Protein AF-0000000077102746 (afdb_homodimer)

Sequence (344 aa):
MKAAQMTREDEIRSISQKYEMDKEKVRDILERGVRYADADKAALFACMTGKDIEEVLALRREEPWGRVQVRLGITGDRYDEKYFRHRA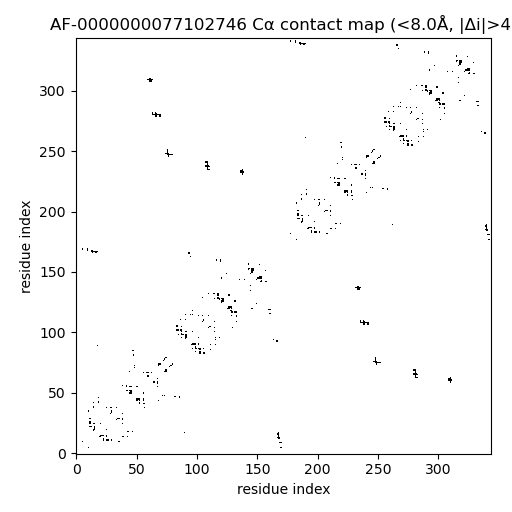CRLHRFYGVEEDRAFNALKEGYPNHWIRLAYLLEVKTGKKMEEILAVKKKTMKWKEWAEINLGVKPEDFSQWILETRNPALKPKMKAAQMTREDEIRSISQKYEMDKEKVRDILERGVRYADADKAALFACMTGKDIEEVLALRREEPWGRVQVRLGITGDRYDEKYFRHRACRLHRFYGVEEDRAFNALKEGYPNHWIRLAYLLEVKTGKKMEEILAVKKKTMKWKEWAEINLGVKPEDFSQWILETRNPALKPK

Organism: NCBI:txid592028

pLDDT: mean 94.81, std 9.49, range [27.42, 98.81]

Structure (mmCIF, N/CA/C/O backbone):
data_AF-0000000077102746-model_v1
#
loop_
_entity.id
_entity.type
_entity.pdbx_description
1 polymer 'Uncharacterized protein'
#
loop_
_atom_site.group_PDB
_atom_site.id
_atom_site.type_symbol
_atom_site.label_atom_id
_atom_site.label_alt_id
_atom_site.label_comp_id
_atom_site.label_asym_id
_atom_site.label_entity_id
_atom_site.label_seq_id
_atom_site.pdbx_PDB_ins_code
_atom_site.Cartn_x
_atom_site.Cartn_y
_atom_site.Cartn_z
_atom_site.occupancy
_atom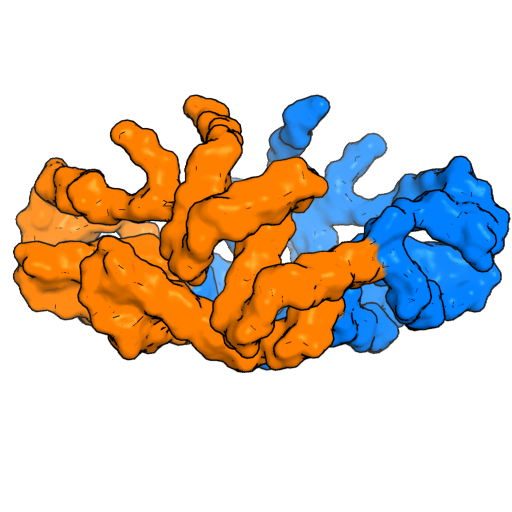_site.B_iso_or_equiv
_atom_site.auth_seq_id
_atom_site.auth_comp_id
_atom_site.auth_asym_id
_atom_site.auth_atom_id
_atom_site.pdbx_PDB_model_num
ATOM 1 N N . MET A 1 1 ? 0.558 18.359 -16.047 1 27.42 1 MET A N 1
ATOM 2 C CA . MET A 1 1 ? 1.957 18.078 -16.375 1 27.42 1 MET A CA 1
ATOM 3 C C . MET A 1 1 ? 2.328 16.641 -15.992 1 27.42 1 MET A C 1
ATOM 5 O O . MET A 1 1 ? 1.815 16.109 -15.008 1 27.42 1 MET A O 1
ATOM 9 N N . LYS A 1 2 ? 2.674 15.805 -16.875 1 37.78 2 LYS A N 1
ATOM 10 C CA . LYS A 1 2 ? 3.045 14.406 -16.625 1 37.78 2 LYS A CA 1
ATOM 11 C C . LYS A 1 2 ? 3.959 14.289 -15.414 1 37.78 2 LYS A C 1
ATOM 13 O O . LYS A 1 2 ? 4.855 15.109 -15.219 1 37.78 2 LYS A O 1
ATOM 18 N N . ALA A 1 3 ? 3.613 13.922 -14.281 1 45.75 3 ALA A N 1
ATOM 19 C CA . ALA A 1 3 ? 4.539 13.75 -13.172 1 45.75 3 ALA A CA 1
ATOM 20 C C . ALA A 1 3 ? 5.969 13.57 -13.664 1 45.75 3 ALA A C 1
ATOM 22 O O . ALA A 1 3 ? 6.246 12.688 -14.484 1 45.75 3 ALA A O 1
ATOM 23 N N . ALA A 1 4 ? 6.777 14.555 -13.797 1 53.38 4 ALA A N 1
ATOM 24 C CA . ALA A 1 4 ? 8.148 14.547 -14.289 1 53.38 4 ALA A CA 1
ATOM 25 C C . ALA A 1 4 ? 8.914 13.344 -13.766 1 53.38 4 ALA A C 1
ATOM 27 O O . ALA A 1 4 ? 8.805 12.992 -12.586 1 53.38 4 ALA A O 1
ATOM 28 N N . GLN A 1 5 ? 9.234 12.305 -14.625 1 72.5 5 GLN A N 1
ATOM 29 C CA . GLN A 1 5 ? 10.023 11.102 -14.383 1 72.5 5 GLN A CA 1
ATOM 30 C C . GLN A 1 5 ? 11.25 11.414 -13.539 1 72.5 5 GLN A C 1
ATOM 32 O O . GLN A 1 5 ? 11.977 12.375 -13.82 1 72.5 5 GLN A O 1
ATOM 37 N N . MET A 1 6 ? 11.359 10.938 -12.281 1 84.88 6 MET A N 1
ATOM 38 C CA . MET A 1 6 ? 12.484 11.109 -11.367 1 84.88 6 MET A CA 1
ATOM 39 C C . MET A 1 6 ? 13.805 10.805 -12.062 1 84.88 6 MET A C 1
ATOM 41 O O . MET A 1 6 ? 13.922 9.789 -12.758 1 84.88 6 MET A O 1
ATOM 45 N N . THR A 1 7 ? 14.797 11.773 -11.961 1 91.44 7 THR A N 1
ATOM 46 C CA . THR A 1 7 ? 16.156 11.492 -12.422 1 91.44 7 THR A CA 1
ATOM 47 C C . THR A 1 7 ? 16.875 10.555 -11.461 1 91.44 7 THR A C 1
ATOM 49 O O . THR A 1 7 ? 16.375 10.266 -10.367 1 91.44 7 THR A O 1
ATOM 52 N N . ARG A 1 8 ? 18 10.078 -11.938 1 93.5 8 ARG A N 1
ATOM 53 C CA . ARG A 1 8 ? 18.812 9.211 -11.07 1 93.5 8 ARG A CA 1
ATOM 54 C C . ARG A 1 8 ? 19.219 9.945 -9.797 1 93.5 8 ARG A C 1
ATOM 56 O O . ARG A 1 8 ? 19.172 9.375 -8.711 1 93.5 8 ARG A O 1
ATOM 63 N N . GLU A 1 9 ? 19.594 11.18 -9.906 1 94.25 9 GLU A N 1
ATOM 64 C CA . GLU A 1 9 ? 19.969 11.977 -8.742 1 94.25 9 GLU A CA 1
ATOM 65 C C . GLU A 1 9 ? 18.797 12.195 -7.805 1 94.25 9 GLU A C 1
ATOM 67 O O . GLU A 1 9 ? 18.953 12.219 -6.586 1 94.25 9 GLU A O 1
ATOM 72 N N . ASP A 1 10 ? 17.594 12.305 -8.32 1 95 10 ASP A N 1
ATOM 73 C CA . ASP A 1 10 ? 16.391 12.43 -7.52 1 95 10 ASP A CA 1
ATOM 74 C C . ASP A 1 10 ? 16.141 11.156 -6.707 1 95 10 ASP A C 1
ATOM 76 O O . ASP A 1 10 ? 15.781 11.227 -5.527 1 95 10 ASP A O 1
ATOM 80 N N . GLU A 1 11 ? 16.344 10.055 -7.406 1 96.44 11 GLU A N 1
ATOM 81 C CA . GLU A 1 11 ? 16.141 8.758 -6.754 1 96.44 11 GLU A CA 1
ATOM 82 C C . GLU A 1 11 ? 17.109 8.578 -5.586 1 96.44 11 GLU A C 1
ATOM 84 O O . GLU A 1 11 ? 16.703 8.172 -4.496 1 96.44 11 GLU A O 1
ATOM 89 N N . ILE A 1 12 ? 18.359 8.898 -5.855 1 97.31 12 ILE A N 1
ATOM 90 C CA . ILE A 1 12 ? 19.406 8.766 -4.844 1 97.31 12 ILE A CA 1
ATOM 91 C C . ILE A 1 12 ? 19.094 9.672 -3.654 1 97.31 12 ILE A C 1
ATOM 93 O O . ILE A 1 12 ? 19.141 9.234 -2.502 1 97.31 12 ILE A O 1
ATOM 97 N N . ARG A 1 13 ? 18.75 10.836 -3.883 1 95.31 13 ARG A N 1
ATOM 98 C CA . ARG A 1 13 ? 18.406 11.797 -2.832 1 95.31 13 ARG A CA 1
ATOM 99 C C . ARG A 1 13 ? 17.219 11.305 -2.016 1 95.31 13 ARG A C 1
ATOM 101 O O . ARG A 1 13 ? 17.234 11.383 -0.785 1 95.31 13 ARG A O 1
ATOM 108 N N . SER A 1 14 ? 16.203 10.875 -2.752 1 96.19 14 SER A N 1
ATOM 109 C CA . SER A 1 14 ? 14.977 10.414 -2.09 1 96.19 14 SER A CA 1
ATOM 110 C C . SER A 1 14 ? 15.273 9.297 -1.095 1 96.19 14 SER A C 1
ATOM 112 O O . SER A 1 14 ? 14.914 9.398 0.08 1 96.19 14 SER A O 1
ATOM 114 N N . ILE A 1 15 ? 15.984 8.305 -1.54 1 97.69 15 ILE A N 1
ATOM 115 C CA . ILE A 1 15 ? 16.281 7.156 -0.69 1 97.69 15 ILE A CA 1
ATOM 116 C C . ILE A 1 15 ? 17.219 7.574 0.434 1 97.69 15 ILE A C 1
ATOM 118 O O . ILE A 1 15 ? 17 7.238 1.599 1 97.69 15 ILE A O 1
ATOM 122 N N . SER A 1 16 ? 18.25 8.336 0.11 1 97.25 16 SER A N 1
ATOM 123 C CA . SER A 1 16 ? 19.203 8.781 1.11 1 97.25 16 SER A CA 1
ATOM 124 C C . SER A 1 16 ? 18.531 9.602 2.201 1 97.25 16 SER A C 1
ATOM 126 O O . SER A 1 16 ? 18.766 9.375 3.391 1 97.25 16 SER A O 1
ATOM 128 N N . GLN A 1 17 ? 17.656 10.477 1.789 1 95.62 17 GLN A N 1
ATOM 129 C CA . GLN A 1 17 ? 16.984 11.352 2.742 1 95.62 17 GLN A CA 1
ATOM 130 C C . GLN A 1 17 ? 15.961 10.578 3.572 1 95.62 17 GLN A C 1
ATOM 132 O O . GLN A 1 17 ? 15.906 10.727 4.793 1 95.62 17 GLN A O 1
ATOM 137 N N . LYS A 1 18 ? 15.227 9.719 2.967 1 96.12 18 LYS A N 1
ATOM 138 C CA . LYS A 1 18 ? 14.172 8.992 3.664 1 96.12 18 LYS A CA 1
ATOM 139 C C . LYS A 1 18 ? 14.75 8.062 4.727 1 96.12 18 LYS A C 1
ATOM 141 O O . LYS A 1 18 ? 14.211 7.957 5.828 1 96.12 18 LYS A O 1
ATOM 146 N N . TYR A 1 19 ? 15.859 7.504 4.352 1 97.5 19 TYR A N 1
ATOM 147 C CA . TYR A 1 19 ? 16.312 6.41 5.203 1 97.5 19 TYR A CA 1
ATOM 148 C C . TYR A 1 19 ? 17.688 6.715 5.797 1 97.5 19 TYR A C 1
ATOM 150 O O . TYR A 1 19 ? 18.281 5.863 6.457 1 97.5 19 TYR A O 1
ATOM 158 N N . GLU A 1 20 ? 18.25 7.902 5.5 1 96.12 20 GLU A N 1
ATOM 159 C CA . GLU A 1 20 ? 19.547 8.352 5.996 1 96.12 20 GLU A CA 1
ATOM 160 C C . GLU A 1 20 ? 20.656 7.395 5.574 1 96.12 20 GLU A C 1
ATOM 162 O O . GLU A 1 20 ? 21.516 7.027 6.387 1 96.12 20 GLU A O 1
ATOM 167 N N . MET A 1 21 ? 20.594 6.988 4.379 1 97 21 MET A N 1
ATOM 168 C CA . MET A 1 21 ? 21.609 6.102 3.811 1 97 21 MET A CA 1
ATOM 169 C C . MET A 1 21 ? 22.656 6.898 3.027 1 97 21 MET A C 1
ATOM 171 O O . MET A 1 21 ? 22.328 7.914 2.408 1 97 21 MET A O 1
ATOM 175 N N . ASP A 1 22 ? 23.875 6.445 3.053 1 97.06 22 ASP A N 1
ATOM 176 C CA . ASP A 1 22 ? 24.953 7.066 2.295 1 97.06 22 ASP A CA 1
ATOM 177 C C . ASP A 1 22 ? 24.609 7.152 0.811 1 97.06 22 ASP A C 1
ATOM 179 O O . ASP A 1 22 ? 24.234 6.148 0.198 1 97.06 22 ASP A O 1
ATOM 183 N N . LYS A 1 23 ? 24.75 8.32 0.23 1 97.5 23 LYS A N 1
ATOM 184 C CA . LYS A 1 23 ? 24.406 8.555 -1.169 1 97.5 23 LYS A CA 1
ATOM 185 C C . LYS A 1 23 ? 25.203 7.633 -2.092 1 97.5 23 LYS A C 1
ATOM 187 O O . LYS A 1 23 ? 24.672 7.141 -3.09 1 97.5 23 LYS A O 1
ATOM 192 N N . GLU A 1 24 ? 26.375 7.488 -1.779 1 98 24 GLU A N 1
ATOM 193 C CA . GLU A 1 24 ? 27.234 6.656 -2.625 1 98 24 GLU A CA 1
ATOM 194 C C . GLU A 1 24 ? 26.781 5.199 -2.602 1 98 24 GLU A C 1
ATOM 196 O O . GLU A 1 24 ? 26.828 4.516 -3.625 1 98 24 GLU A O 1
ATOM 201 N N . LYS A 1 25 ? 26.391 4.766 -1.448 1 98 25 LYS A N 1
ATOM 202 C CA . LYS A 1 25 ? 25.875 3.406 -1.34 1 98 25 LYS A CA 1
ATOM 203 C C . LYS A 1 25 ? 24.594 3.238 -2.164 1 98 25 LYS A C 1
ATOM 205 O O . LYS A 1 25 ? 24.438 2.246 -2.881 1 98 25 LYS A O 1
ATOM 210 N N . VAL A 1 26 ? 23.719 4.176 -2.082 1 98.44 26 VAL A N 1
ATOM 211 C CA . VAL A 1 26 ? 22.484 4.148 -2.848 1 98.44 26 VAL A CA 1
ATOM 212 C C . VAL A 1 26 ? 22.797 4.195 -4.34 1 98.44 26 VAL A C 1
ATOM 214 O O . VAL A 1 26 ? 22.203 3.447 -5.129 1 98.44 26 VAL A O 1
ATOM 217 N N . ARG A 1 27 ? 23.688 5.074 -4.699 1 98.25 27 ARG A N 1
ATOM 218 C CA . ARG A 1 27 ? 24.109 5.191 -6.094 1 98.25 27 ARG A CA 1
ATOM 219 C C . ARG A 1 27 ? 24.594 3.85 -6.637 1 98.25 27 ARG A C 1
ATOM 221 O O . ARG A 1 27 ? 24.188 3.43 -7.723 1 98.25 27 ARG A O 1
ATOM 228 N N . ASP A 1 28 ? 25.406 3.217 -5.914 1 98.25 28 ASP A N 1
ATOM 229 C CA . ASP A 1 28 ? 25.953 1.924 -6.316 1 98.25 28 ASP A CA 1
ATOM 230 C C . ASP A 1 28 ? 24.828 0.907 -6.551 1 98.25 28 ASP A C 1
ATOM 232 O O . ASP A 1 28 ? 24.844 0.188 -7.551 1 98.25 28 ASP A O 1
ATOM 236 N N . ILE A 1 29 ? 23.875 0.858 -5.672 1 98.25 29 ILE A N 1
ATOM 237 C CA . ILE A 1 29 ? 22.766 -0.081 -5.742 1 98.25 29 ILE A CA 1
ATOM 238 C C . ILE A 1 29 ? 21.953 0.174 -7.016 1 98.25 29 ILE A C 1
ATOM 240 O O . ILE A 1 29 ? 21.672 -0.756 -7.77 1 98.25 29 ILE A O 1
ATOM 244 N N . LEU A 1 30 ? 21.688 1.441 -7.266 1 98.06 30 LEU A N 1
ATOM 245 C CA . LEU A 1 30 ? 20.875 1.8 -8.422 1 98.06 30 LEU A CA 1
ATOM 246 C C . LEU A 1 30 ? 21.656 1.587 -9.719 1 98.06 30 LEU A C 1
ATOM 248 O O . LEU A 1 30 ? 21.094 1.15 -10.727 1 98.06 30 LEU A O 1
ATOM 252 N N . GLU A 1 31 ? 22.859 1.831 -9.734 1 97.19 31 GLU A N 1
ATOM 253 C CA . GLU A 1 31 ? 23.703 1.694 -10.922 1 97.19 31 GLU A CA 1
ATOM 254 C C . GLU A 1 31 ? 23.938 0.226 -11.266 1 97.19 31 GLU A C 1
ATOM 256 O O . GLU A 1 31 ? 24.234 -0.109 -12.414 1 97.19 31 GLU A O 1
ATOM 261 N N . ARG A 1 32 ? 23.812 -0.613 -10.312 1 96.69 32 ARG A N 1
ATOM 262 C CA . ARG A 1 32 ? 23.922 -2.047 -10.555 1 96.69 32 ARG A CA 1
ATOM 263 C C . ARG A 1 32 ? 22.641 -2.592 -11.188 1 96.69 32 ARG A C 1
ATOM 265 O O . ARG A 1 32 ? 22.547 -3.783 -11.492 1 96.69 32 ARG A O 1
ATOM 272 N N . GLY A 1 33 ? 21.641 -1.726 -11.203 1 95.38 33 GLY A N 1
ATOM 273 C CA . GLY A 1 33 ? 20.469 -2.125 -11.969 1 95.38 33 GLY A CA 1
ATOM 274 C C . GLY A 1 33 ? 19.266 -2.383 -11.102 1 95.38 33 GLY A C 1
ATOM 275 O O . GLY A 1 33 ? 18.203 -2.797 -11.594 1 95.38 33 GLY A O 1
ATOM 276 N N . VAL A 1 34 ? 19.422 -2.191 -9.852 1 96.69 34 VAL A N 1
ATOM 277 C CA . VAL A 1 34 ? 18.266 -2.338 -8.977 1 96.69 34 VAL A CA 1
ATOM 278 C C . VAL A 1 34 ? 17.266 -1.216 -9.25 1 96.69 34 VAL A C 1
ATOM 280 O O . VAL A 1 34 ? 17.625 -0.04 -9.281 1 96.69 34 VAL A O 1
ATOM 283 N N . ARG A 1 35 ? 15.984 -1.605 -9.5 1 95.62 35 ARG A N 1
ATOM 284 C CA . ARG A 1 35 ? 14.938 -0.622 -9.758 1 95.62 35 ARG A CA 1
ATOM 285 C C . ARG A 1 35 ? 14.703 0.258 -8.531 1 95.62 35 ARG A C 1
ATOM 287 O O . ARG A 1 35 ? 14.766 -0.219 -7.395 1 95.62 35 ARG A O 1
ATOM 294 N N . TYR A 1 36 ? 14.383 1.507 -8.703 1 97 36 TYR A N 1
ATOM 295 C CA . TYR A 1 36 ? 14.148 2.477 -7.641 1 97 36 TYR A CA 1
ATOM 296 C C . TYR A 1 36 ? 13.164 1.936 -6.613 1 97 36 TYR A C 1
ATOM 298 O O . TYR A 1 36 ? 13.422 1.988 -5.406 1 97 36 TYR A O 1
ATOM 306 N N . ALA A 1 37 ? 12.055 1.398 -7.105 1 97 37 ALA A N 1
ATOM 307 C CA . ALA A 1 37 ? 11.008 0.913 -6.211 1 97 37 ALA A CA 1
ATOM 308 C C . ALA A 1 37 ? 11.531 -0.201 -5.309 1 97 37 ALA A C 1
ATOM 310 O O . ALA A 1 37 ? 11.203 -0.25 -4.121 1 97 37 ALA A O 1
ATOM 311 N N . ASP A 1 38 ? 12.359 -1.074 -5.844 1 97.69 38 ASP A N 1
ATOM 312 C CA . ASP A 1 38 ? 12.945 -2.164 -5.07 1 97.69 38 ASP A CA 1
ATOM 313 C C . ASP A 1 38 ? 13.969 -1.639 -4.066 1 97.69 38 ASP A C 1
ATOM 315 O O . ASP A 1 38 ? 14.016 -2.092 -2.92 1 97.69 38 ASP A O 1
ATOM 319 N N . ALA A 1 39 ? 14.773 -0.691 -4.523 1 98.25 39 ALA A N 1
ATOM 320 C CA . ALA A 1 39 ? 15.766 -0.099 -3.635 1 98.25 39 ALA A CA 1
ATOM 321 C C . ALA A 1 39 ? 15.102 0.632 -2.473 1 98.25 39 ALA A C 1
ATOM 323 O O . ALA A 1 39 ? 15.547 0.532 -1.329 1 98.25 39 ALA A O 1
ATOM 324 N N . ASP A 1 40 ? 14.062 1.352 -2.801 1 98.06 40 ASP A N 1
ATOM 325 C CA . ASP A 1 40 ? 13.328 2.088 -1.779 1 98.06 40 ASP A CA 1
ATOM 326 C C . ASP A 1 40 ? 12.734 1.14 -0.74 1 98.06 40 ASP A C 1
ATOM 328 O O . ASP A 1 40 ? 12.883 1.357 0.464 1 98.06 40 ASP A O 1
ATOM 332 N N . LYS A 1 41 ? 12.141 0.077 -1.198 1 98.31 41 LYS A N 1
ATOM 333 C CA . LYS A 1 41 ? 11.539 -0.914 -0.307 1 98.31 41 LYS A CA 1
ATOM 334 C C . LYS A 1 41 ? 12.609 -1.632 0.512 1 98.31 41 LYS A C 1
ATOM 336 O O . LYS A 1 41 ? 12.422 -1.888 1.702 1 98.31 41 LYS A O 1
ATOM 341 N N . ALA A 1 42 ? 13.664 -1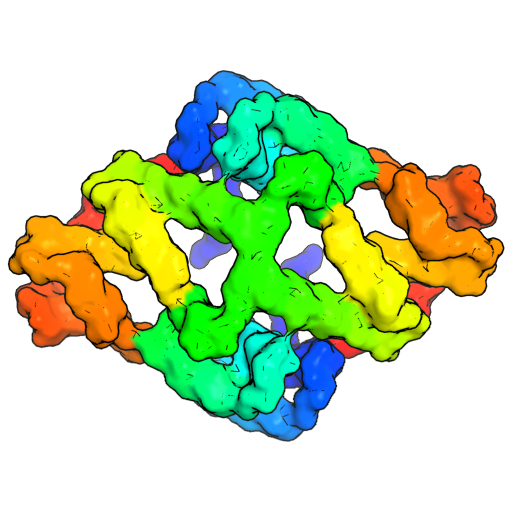.937 -0.11 1 98.69 42 ALA A N 1
ATOM 342 C CA . ALA A 1 42 ? 14.766 -2.586 0.592 1 98.69 42 ALA A CA 1
ATOM 343 C C . ALA A 1 42 ? 15.328 -1.682 1.685 1 98.69 42 ALA A C 1
ATOM 345 O O . ALA A 1 42 ? 15.633 -2.145 2.787 1 98.69 42 ALA A O 1
ATOM 346 N N . ALA A 1 43 ? 15.469 -0.43 1.334 1 98.5 43 ALA A N 1
ATOM 347 C CA . ALA A 1 43 ? 15.969 0.535 2.309 1 98.5 43 ALA A CA 1
ATOM 348 C C . ALA A 1 43 ? 15.023 0.646 3.504 1 98.5 43 ALA A C 1
ATOM 350 O O . ALA A 1 43 ? 15.477 0.691 4.652 1 98.5 43 ALA A O 1
ATOM 351 N N . LEU A 1 44 ? 13.734 0.66 3.186 1 98.19 44 LEU A N 1
ATOM 352 C CA . LEU A 1 44 ? 12.75 0.696 4.258 1 98.19 44 LEU A CA 1
ATOM 353 C C . LEU A 1 44 ? 12.891 -0.513 5.176 1 98.19 44 LEU A C 1
ATOM 355 O O . LEU A 1 44 ? 12.977 -0.364 6.395 1 98.19 44 LEU A O 1
ATOM 359 N N . PHE A 1 45 ? 12.93 -1.729 4.602 1 98.5 45 PHE A N 1
ATOM 360 C CA . PHE A 1 45 ? 13.031 -2.949 5.395 1 98.5 45 PHE A CA 1
ATOM 361 C C . PHE A 1 45 ? 14.352 -2.988 6.16 1 98.5 45 PHE A C 1
ATOM 363 O O . PHE A 1 45 ? 14.391 -3.436 7.305 1 98.5 45 PHE A O 1
ATOM 370 N N . ALA A 1 46 ? 15.438 -2.52 5.543 1 98.12 46 ALA A N 1
ATOM 371 C CA . ALA A 1 46 ? 16.719 -2.432 6.227 1 98.12 46 ALA A CA 1
ATOM 372 C C . ALA A 1 46 ? 16.625 -1.538 7.461 1 98.12 46 ALA A C 1
ATOM 374 O O . ALA A 1 46 ? 17.109 -1.901 8.539 1 98.12 46 ALA A O 1
ATOM 375 N N . CYS A 1 47 ? 15.977 -0.45 7.266 1 96.19 47 CYS A N 1
ATOM 376 C CA . CYS A 1 47 ? 15.82 0.498 8.359 1 96.19 47 CYS A CA 1
ATOM 377 C C . CYS A 1 47 ? 14.969 -0.099 9.484 1 96.19 47 CYS A C 1
ATOM 379 O O . CYS A 1 47 ? 15.297 0.055 10.656 1 96.19 47 CYS A O 1
ATOM 381 N N . MET A 1 48 ? 13.969 -0.786 9.094 1 96 48 MET A N 1
ATOM 382 C CA . MET A 1 48 ? 13.047 -1.357 10.07 1 96 48 MET A CA 1
ATOM 383 C C . MET A 1 48 ? 13.711 -2.488 10.852 1 96 48 MET A C 1
ATOM 385 O O . MET A 1 48 ? 13.383 -2.723 12.016 1 96 48 MET A O 1
ATOM 389 N N . THR A 1 49 ? 14.617 -3.18 10.281 1 96.69 49 THR A N 1
ATOM 390 C CA . THR A 1 49 ? 15.148 -4.398 10.883 1 96.69 49 THR A CA 1
ATOM 391 C C . THR A 1 49 ? 16.562 -4.176 11.383 1 96.69 49 THR A C 1
ATOM 393 O O . THR A 1 49 ? 17.078 -4.973 12.172 1 96.69 49 THR A O 1
ATOM 396 N N . GLY A 1 50 ? 17.266 -3.197 10.883 1 95.75 50 GLY A N 1
ATOM 397 C CA . GLY A 1 50 ? 18.672 -2.967 11.211 1 95.75 50 GLY A CA 1
ATOM 398 C C . GLY A 1 50 ? 19.625 -3.807 10.383 1 95.75 50 GLY A C 1
ATOM 399 O O . GLY A 1 50 ? 20.844 -3.777 10.602 1 95.75 50 GLY A O 1
ATOM 400 N N . LYS A 1 51 ? 19.125 -4.508 9.453 1 97.06 51 LYS A N 1
ATOM 401 C CA . LYS A 1 51 ? 19.953 -5.328 8.578 1 97.06 51 LYS A CA 1
ATOM 402 C C . LYS A 1 51 ? 20.578 -4.484 7.465 1 97.06 51 LYS A C 1
ATOM 404 O O . LYS A 1 51 ? 20.078 -3.4 7.148 1 97.06 51 LYS A O 1
ATOM 409 N N . ASP A 1 52 ? 21.609 -5.027 6.965 1 97.56 52 ASP A N 1
ATOM 410 C CA . ASP A 1 52 ? 22.203 -4.387 5.801 1 97.56 52 ASP A CA 1
ATOM 411 C C . ASP A 1 52 ? 21.281 -4.465 4.59 1 97.56 52 ASP A C 1
ATOM 413 O O . ASP A 1 52 ? 20.656 -5.496 4.344 1 97.56 52 ASP A O 1
ATOM 417 N N . ILE A 1 53 ? 21.188 -3.395 3.826 1 98.5 53 ILE A N 1
ATOM 418 C CA . ILE A 1 53 ? 20.297 -3.342 2.668 1 98.5 53 ILE A CA 1
ATOM 419 C C . ILE A 1 53 ? 20.672 -4.445 1.681 1 98.5 53 ILE A C 1
ATOM 421 O O . ILE A 1 53 ? 19.812 -4.992 0.995 1 98.5 53 ILE A O 1
ATOM 425 N N . GLU A 1 54 ? 21.922 -4.816 1.564 1 98 54 GLU A N 1
ATOM 426 C CA . GLU A 1 54 ? 22.359 -5.867 0.657 1 98 54 GLU A CA 1
ATOM 427 C C . GLU A 1 54 ? 21.766 -7.219 1.037 1 98 54 GLU A C 1
ATOM 429 O O . GLU A 1 54 ? 21.484 -8.039 0.167 1 98 54 GLU A O 1
ATOM 434 N N . GLU A 1 55 ? 21.641 -7.422 2.324 1 98.19 55 GLU A N 1
ATOM 435 C CA . GLU A 1 55 ? 21 -8.648 2.787 1 98.19 55 GLU A CA 1
ATOM 436 C C . GLU A 1 55 ? 19.531 -8.703 2.357 1 98.19 55 GLU A C 1
ATOM 438 O O . GLU A 1 55 ? 19.047 -9.75 1.928 1 98.19 55 GLU A O 1
ATOM 443 N N . VAL A 1 56 ? 18.844 -7.582 2.479 1 98.56 56 VAL A N 1
ATOM 444 C CA . VAL A 1 56 ? 17.453 -7.496 2.076 1 98.56 56 VAL A CA 1
ATOM 445 C C . VAL A 1 56 ? 17.328 -7.711 0.57 1 98.56 56 VAL A C 1
ATOM 447 O O . VAL A 1 56 ? 16.469 -8.469 0.112 1 98.56 56 VAL A O 1
ATOM 450 N N . LEU A 1 57 ? 18.203 -7.051 -0.195 1 98.19 57 LEU A N 1
ATOM 451 C CA . LEU A 1 57 ? 18.172 -7.18 -1.648 1 98.19 57 LEU A CA 1
ATOM 452 C C . LEU A 1 57 ? 18.469 -8.609 -2.074 1 98.19 57 LEU A C 1
ATOM 454 O O . LEU A 1 57 ? 17.938 -9.094 -3.076 1 98.19 57 LEU A O 1
ATOM 458 N N . ALA A 1 58 ? 19.328 -9.305 -1.315 1 97.31 58 ALA A N 1
ATOM 459 C CA . ALA A 1 58 ? 19.625 -10.703 -1.598 1 97.31 58 ALA A CA 1
ATOM 460 C C . ALA A 1 58 ? 18.375 -11.57 -1.443 1 97.31 58 ALA A C 1
ATOM 462 O O . ALA A 1 58 ? 18.109 -12.453 -2.268 1 97.31 58 ALA A O 1
ATOM 463 N N . LEU A 1 59 ? 17.578 -11.297 -0.425 1 97.25 59 LEU A N 1
ATOM 464 C CA . LEU A 1 59 ? 16.312 -12.008 -0.25 1 97.25 59 LEU A CA 1
ATOM 465 C C . LEU A 1 59 ? 15.352 -11.703 -1.396 1 97.25 59 LEU A C 1
ATOM 467 O O . LEU A 1 59 ? 14.68 -12.602 -1.907 1 97.25 59 LEU A O 1
ATOM 471 N N . ARG A 1 60 ? 15.305 -10.422 -1.817 1 97.5 60 ARG A N 1
ATOM 472 C CA . ARG A 1 60 ? 14.391 -9.961 -2.861 1 97.5 60 ARG A CA 1
ATOM 473 C C . ARG A 1 60 ? 14.711 -10.633 -4.195 1 97.5 60 ARG A C 1
ATOM 475 O O . ARG A 1 60 ? 13.812 -10.859 -5.008 1 97.5 60 ARG A O 1
ATOM 482 N N . ARG A 1 61 ? 15.961 -10.977 -4.391 1 94.5 61 ARG A N 1
ATOM 483 C CA . ARG A 1 61 ? 16.359 -11.633 -5.629 1 94.5 61 ARG A CA 1
ATOM 484 C C . ARG A 1 61 ? 15.688 -12.992 -5.77 1 94.5 61 ARG A C 1
ATOM 486 O O . ARG A 1 61 ? 15.375 -13.43 -6.879 1 94.5 61 ARG A O 1
ATOM 493 N N . GLU A 1 62 ? 15.352 -13.523 -4.676 1 94 62 GLU A N 1
ATOM 494 C CA . GLU A 1 62 ? 14.852 -14.891 -4.695 1 94 62 GLU A CA 1
ATOM 495 C C . GLU A 1 62 ? 13.352 -14.938 -4.426 1 94 62 GLU A C 1
ATOM 497 O O . GLU A 1 62 ? 12.664 -15.859 -4.863 1 94 62 GLU A O 1
ATOM 502 N N . GLU A 1 63 ? 12.891 -13.945 -3.73 1 96.5 63 GLU A N 1
ATOM 503 C CA . GLU A 1 63 ? 11.539 -14.023 -3.189 1 96.5 63 GLU A CA 1
ATOM 504 C C . GLU A 1 63 ? 10.75 -12.75 -3.48 1 96.5 63 GLU A C 1
ATOM 506 O O . GLU A 1 63 ? 11.336 -11.672 -3.625 1 96.5 63 GLU A O 1
ATOM 511 N N . PRO A 1 64 ? 9.422 -12.867 -3.609 1 96.88 64 PRO A N 1
ATOM 512 C CA . PRO A 1 64 ? 8.617 -11.641 -3.637 1 96.88 64 PRO A CA 1
ATOM 513 C C . PRO A 1 64 ? 8.633 -10.891 -2.305 1 96.88 64 PRO A C 1
ATOM 515 O O . PRO A 1 64 ? 9.031 -11.461 -1.28 1 96.88 64 PRO A O 1
ATOM 518 N N . TRP A 1 65 ? 8.289 -9.711 -2.283 1 97.44 65 TRP A N 1
ATOM 519 C CA . TRP A 1 65 ? 8.438 -8.82 -1.134 1 97.44 65 TRP A CA 1
ATOM 520 C C . TRP A 1 65 ? 7.672 -9.359 0.071 1 97.44 65 TRP A C 1
ATOM 522 O O . TRP A 1 65 ? 8.117 -9.219 1.212 1 97.44 65 TRP A O 1
ATOM 532 N N . GLY A 1 66 ? 6.461 -9.93 -0.179 1 97.31 66 GLY A N 1
ATOM 533 C CA . GLY A 1 66 ? 5.73 -10.508 0.938 1 97.31 66 GLY A CA 1
ATOM 534 C C . GLY A 1 66 ? 6.523 -11.57 1.678 1 97.31 66 GLY A C 1
ATOM 535 O O . GLY A 1 66 ? 6.52 -11.609 2.91 1 97.31 66 GLY A O 1
ATOM 536 N N . ARG A 1 67 ? 7.195 -12.375 0.923 1 97.56 67 ARG A N 1
ATOM 537 C CA . ARG A 1 67 ? 8.031 -13.406 1.512 1 97.56 67 ARG A CA 1
ATOM 538 C C . ARG A 1 67 ? 9.227 -12.797 2.246 1 97.56 67 ARG A C 1
ATOM 540 O O . ARG A 1 67 ? 9.594 -13.258 3.332 1 97.56 67 ARG A O 1
ATOM 547 N N . VAL A 1 68 ? 9.805 -11.789 1.613 1 98.06 68 VAL A N 1
ATOM 548 C CA . VAL A 1 68 ? 10.93 -11.094 2.23 1 98.06 68 VAL A CA 1
ATOM 549 C C . VAL A 1 68 ? 10.508 -10.539 3.59 1 98.06 68 VAL A C 1
ATOM 551 O O . VAL A 1 68 ? 11.227 -10.703 4.582 1 98.06 68 VAL A O 1
ATOM 554 N N . GLN A 1 69 ? 9.367 -9.922 3.584 1 97.75 69 GLN A N 1
ATOM 555 C CA . GLN A 1 69 ? 8.828 -9.336 4.809 1 97.75 69 GLN A CA 1
ATOM 556 C C . GLN A 1 69 ? 8.672 -10.391 5.898 1 97.75 69 GLN A C 1
ATOM 558 O O . GLN A 1 69 ? 9.062 -10.164 7.047 1 97.75 69 GLN A O 1
ATOM 563 N N . VAL A 1 70 ? 8.117 -11.516 5.57 1 97.31 70 VAL A N 1
ATOM 564 C CA . VAL A 1 70 ? 7.91 -12.609 6.512 1 97.31 70 VAL A CA 1
ATOM 565 C C . VAL A 1 70 ? 9.258 -13.133 6.996 1 97.31 70 VAL A C 1
ATOM 567 O O . VAL A 1 70 ? 9.453 -13.352 8.195 1 97.31 70 VAL A O 1
ATOM 570 N N . ARG A 1 71 ? 10.188 -13.297 6.148 1 97 71 ARG A N 1
ATOM 571 C CA . ARG A 1 71 ? 11.508 -13.828 6.488 1 97 71 ARG A CA 1
ATOM 572 C C . ARG A 1 71 ? 12.266 -12.875 7.402 1 97 71 ARG A C 1
ATOM 574 O O . ARG A 1 71 ? 13.07 -13.305 8.227 1 97 71 ARG A O 1
ATOM 581 N N . LEU A 1 72 ? 11.969 -11.609 7.234 1 97.62 72 LEU A N 1
ATOM 582 C CA . LEU A 1 72 ? 12.617 -10.594 8.062 1 97.62 72 LEU A CA 1
ATOM 583 C C . LEU A 1 72 ? 11.906 -10.461 9.406 1 97.62 72 LEU A C 1
ATOM 585 O O . LEU A 1 72 ? 12.359 -9.719 10.281 1 97.62 72 LEU A O 1
ATOM 589 N N . GLY A 1 73 ? 10.773 -11.086 9.539 1 95.5 73 GLY A N 1
ATOM 590 C CA . GLY A 1 73 ? 10.055 -11.102 10.805 1 95.5 73 GLY A CA 1
ATOM 591 C C . GLY A 1 73 ? 9.281 -9.828 11.062 1 95.5 73 GLY A C 1
ATOM 592 O O . GLY A 1 73 ? 9.047 -9.461 12.211 1 95.5 73 GLY A O 1
ATOM 593 N N . ILE A 1 74 ? 8.938 -9.062 10.031 1 94.81 74 ILE A N 1
ATOM 594 C CA . ILE A 1 74 ? 8.219 -7.809 10.203 1 94.81 74 ILE A CA 1
ATOM 595 C C . ILE A 1 74 ? 6.828 -7.922 9.586 1 94.81 74 ILE A C 1
ATOM 597 O O . ILE A 1 74 ? 6.602 -7.469 8.461 1 94.81 74 ILE A O 1
ATOM 601 N N . THR A 1 75 ? 5.867 -8.5 10.297 1 92.94 75 THR A N 1
ATOM 602 C CA . THR A 1 75 ? 4.48 -8.648 9.875 1 92.94 75 THR A CA 1
ATOM 603 C C . THR A 1 75 ? 3.527 -8.18 10.969 1 92.94 75 THR A C 1
ATOM 605 O O . THR A 1 75 ? 3.938 -8 12.117 1 92.94 75 THR A O 1
ATOM 608 N N . GLY A 1 76 ? 2.359 -7.848 10.547 1 92.69 76 GLY A N 1
ATOM 609 C CA . GLY A 1 76 ? 1.328 -7.484 11.508 1 92.69 76 GLY A CA 1
ATOM 610 C C . GLY A 1 76 ? 1.714 -6.305 12.375 1 92.69 76 GLY A C 1
ATOM 611 O O . GLY A 1 76 ? 2.188 -5.281 11.875 1 92.69 76 GLY A O 1
ATOM 612 N N . ASP A 1 77 ? 1.585 -6.488 13.719 1 93.56 77 ASP A N 1
ATOM 613 C CA . ASP A 1 77 ? 1.806 -5.414 14.688 1 93.56 77 ASP A CA 1
ATOM 614 C C . ASP A 1 77 ? 3.266 -4.969 14.688 1 93.56 77 ASP A C 1
ATOM 616 O O . ASP A 1 77 ? 3.561 -3.791 14.898 1 93.56 77 ASP A O 1
ATOM 620 N N . ARG A 1 78 ? 4.121 -5.961 14.453 1 94.12 78 ARG A N 1
ATOM 621 C CA . ARG A 1 78 ? 5.539 -5.621 14.414 1 94.12 78 ARG A CA 1
ATOM 622 C C . ARG A 1 78 ? 5.848 -4.707 13.227 1 94.12 78 ARG A C 1
ATOM 624 O O . ARG A 1 78 ? 6.641 -3.77 13.352 1 94.12 78 ARG A O 1
ATOM 631 N N . TYR A 1 79 ? 5.25 -4.98 12.133 1 94.75 79 TYR A N 1
ATOM 632 C CA . TYR A 1 79 ? 5.414 -4.109 10.969 1 94.75 79 TYR A CA 1
ATOM 633 C C . TYR A 1 79 ? 4.918 -2.701 11.273 1 94.75 79 TYR A C 1
ATOM 635 O O . TYR A 1 79 ? 5.621 -1.721 11.008 1 94.75 79 TYR A O 1
ATOM 643 N N . ASP A 1 80 ? 3.732 -2.598 11.828 1 94.69 80 ASP A N 1
ATOM 644 C CA . ASP A 1 80 ? 3.133 -1.3 12.125 1 94.69 80 ASP A CA 1
ATOM 645 C C . ASP A 1 80 ? 4.031 -0.478 13.047 1 94.69 80 ASP A C 1
ATOM 647 O O . ASP A 1 80 ? 4.293 0.697 12.781 1 94.69 80 ASP A O 1
ATOM 651 N N . GLU A 1 81 ? 4.465 -1.12 14.062 1 96.44 81 GLU A N 1
ATOM 652 C CA . GLU A 1 81 ? 5.293 -0.433 15.047 1 96.44 81 GLU A CA 1
ATOM 653 C C . GLU A 1 81 ? 6.566 0.116 14.414 1 96.44 81 GLU A C 1
ATOM 655 O O . GLU A 1 81 ? 6.898 1.29 14.594 1 96.44 81 GLU A O 1
ATOM 660 N N . LYS A 1 82 ? 7.238 -0.743 13.68 1 96.31 82 LYS A N 1
ATOM 661 C CA . LYS A 1 82 ? 8.5 -0.336 13.062 1 96.31 82 LYS A CA 1
ATOM 662 C C . LYS A 1 82 ? 8.266 0.705 11.969 1 96.31 82 LYS A C 1
ATOM 664 O O . LYS A 1 82 ? 9.039 1.652 11.828 1 96.31 82 LYS A O 1
ATOM 669 N N . TYR A 1 83 ? 7.266 0.513 11.273 1 96.44 83 TYR A N 1
ATOM 670 C CA . TYR A 1 83 ? 6.93 1.43 10.188 1 96.44 83 TYR A CA 1
ATOM 671 C C . TYR A 1 83 ? 6.578 2.811 10.727 1 96.44 83 TYR A C 1
ATOM 673 O O . TYR A 1 83 ? 7.059 3.824 10.219 1 96.44 83 TYR A O 1
ATOM 681 N N . PHE A 1 84 ? 5.781 2.85 11.766 1 97.62 84 PHE A N 1
ATOM 682 C CA . PHE A 1 84 ? 5.383 4.121 12.352 1 97.62 84 PHE A CA 1
ATOM 683 C C . PHE A 1 84 ? 6.578 4.812 13 1 97.62 84 PHE A C 1
ATOM 685 O O . PHE A 1 84 ? 6.699 6.039 12.938 1 97.62 84 PHE A O 1
ATOM 692 N N . ARG A 1 85 ? 7.402 4.055 13.586 1 97.12 85 ARG A N 1
ATOM 693 C CA . ARG A 1 85 ? 8.594 4.648 14.188 1 97.12 85 ARG A CA 1
ATOM 694 C C . ARG A 1 85 ? 9.484 5.277 13.125 1 97.12 85 ARG A C 1
ATOM 696 O O . ARG A 1 85 ? 10.008 6.379 13.32 1 97.12 85 ARG A O 1
ATOM 703 N N . HIS A 1 86 ? 9.617 4.578 12.086 1 96.56 86 HIS A N 1
ATOM 704 C CA . HIS A 1 86 ? 10.414 5.121 10.992 1 96.56 86 HIS A CA 1
ATOM 705 C C . HIS A 1 86 ? 9.812 6.418 10.461 1 96.56 86 HIS A C 1
ATOM 707 O O . HIS A 1 86 ? 10.523 7.398 10.242 1 96.56 86 HIS A O 1
ATOM 713 N N . ARG A 1 87 ? 8.578 6.395 10.258 1 96.75 87 ARG A N 1
ATOM 714 C CA . ARG A 1 87 ? 7.887 7.578 9.742 1 96.75 87 ARG A CA 1
ATOM 715 C C . ARG A 1 87 ? 7.965 8.727 10.742 1 96.75 87 ARG A C 1
ATOM 717 O O . ARG A 1 87 ? 8.125 9.883 10.352 1 96.75 87 ARG A O 1
ATOM 724 N N . ALA A 1 88 ? 7.801 8.391 11.969 1 98.25 88 ALA A N 1
ATOM 725 C CA . ALA A 1 88 ? 7.898 9.398 13.023 1 98.25 88 ALA A CA 1
ATOM 726 C C . ALA A 1 88 ? 9.281 10.047 13.031 1 98.25 88 ALA A C 1
ATOM 728 O O . ALA A 1 88 ? 9.398 11.266 13.172 1 98.25 88 ALA A O 1
ATOM 729 N N . CYS A 1 89 ? 10.266 9.227 12.883 1 97.06 89 CYS A N 1
ATOM 730 C CA . CYS A 1 89 ? 11.633 9.727 12.82 1 97.06 89 CYS A CA 1
ATOM 731 C C . CYS A 1 89 ? 11.805 10.695 11.648 1 97.06 89 CYS A C 1
ATOM 733 O O . CYS A 1 89 ? 12.422 11.75 11.797 1 97.06 89 CYS A O 1
ATOM 735 N N . ARG A 1 90 ? 11.266 10.391 10.594 1 95.94 90 ARG A N 1
ATOM 736 C CA . ARG A 1 90 ? 11.367 11.25 9.414 1 95.94 90 ARG A CA 1
ATOM 737 C C . ARG A 1 90 ? 10.648 12.57 9.641 1 95.94 90 ARG A C 1
ATOM 739 O O . ARG A 1 90 ? 11.148 13.633 9.266 1 95.94 90 ARG A O 1
ATOM 746 N N . LEU A 1 91 ? 9.469 12.484 10.203 1 97.94 91 LEU A N 1
ATOM 747 C CA . LEU A 1 91 ? 8.719 13.695 10.508 1 97.94 91 LEU A CA 1
ATOM 748 C C . LEU A 1 91 ? 9.516 14.602 11.445 1 97.94 91 LEU A C 1
ATOM 750 O O . LEU A 1 91 ? 9.461 15.828 11.312 1 97.94 91 LEU A O 1
ATOM 754 N N . HIS A 1 92 ? 10.219 14.016 12.344 1 98 92 HIS A N 1
ATOM 755 C CA . HIS A 1 92 ? 11.086 14.766 13.242 1 98 92 HIS A CA 1
ATOM 756 C C . HIS A 1 92 ? 12.234 15.422 12.484 1 98 92 HIS A C 1
ATOM 758 O O . HIS A 1 92 ? 12.469 16.625 12.609 1 98 92 HIS A O 1
ATOM 764 N N . ARG A 1 93 ? 12.883 14.672 11.695 1 96.19 93 ARG A N 1
ATOM 765 C CA . ARG A 1 93 ? 14.07 15.148 10.984 1 96.19 93 ARG A CA 1
ATOM 766 C C . ARG A 1 93 ? 13.695 16.234 9.969 1 96.19 93 ARG A C 1
ATOM 768 O O . ARG A 1 93 ? 14.438 17.203 9.789 1 96.19 93 ARG A O 1
ATOM 775 N N . PHE A 1 94 ? 12.57 15.961 9.367 1 96.38 94 PHE A N 1
ATOM 776 C CA . PHE A 1 94 ? 12.211 16.844 8.258 1 96.38 94 PHE A CA 1
ATOM 777 C C . PHE A 1 94 ? 11.523 18.094 8.758 1 96.38 94 PHE A C 1
ATOM 779 O O . PHE A 1 94 ? 11.742 19.188 8.219 1 96.38 94 PHE A O 1
ATOM 786 N N . TYR A 1 95 ? 10.703 17.984 9.828 1 96.81 95 TYR A N 1
ATOM 787 C CA . TYR A 1 95 ? 9.805 19.078 10.148 1 96.81 95 TYR A CA 1
ATOM 788 C C . TYR A 1 95 ? 9.914 19.469 11.617 1 96.81 95 TYR A C 1
ATOM 790 O O . TYR A 1 95 ? 9.312 20.469 12.047 1 96.81 95 TYR A O 1
ATOM 798 N N . GLY A 1 96 ? 10.555 18.641 12.391 1 97 96 GLY A N 1
ATOM 799 C CA . GLY A 1 96 ? 10.805 19 13.773 1 97 96 GLY A CA 1
ATOM 800 C C . GLY A 1 96 ? 9.758 18.469 14.734 1 97 96 GLY A C 1
ATOM 801 O O . GLY A 1 96 ? 9.789 18.766 15.93 1 97 96 GLY A O 1
ATOM 802 N N . VAL A 1 97 ? 8.844 17.641 14.227 1 98.19 97 VAL A N 1
ATOM 803 C CA . VAL A 1 97 ? 7.828 17.062 15.094 1 98.19 97 VAL A CA 1
ATOM 804 C C . VAL A 1 97 ? 8.492 16.125 16.094 1 98.19 97 VAL A C 1
ATOM 806 O O . VAL A 1 97 ? 9.297 15.266 15.719 1 98.19 97 VAL A O 1
ATOM 809 N N . GLU A 1 98 ? 8.203 16.312 17.344 1 98.5 98 GLU A N 1
ATOM 810 C CA . GLU A 1 98 ? 8.719 15.359 18.328 1 98.5 98 GLU A CA 1
ATOM 811 C C . GLU A 1 98 ? 8.328 13.922 17.953 1 98.5 98 GLU A C 1
ATOM 813 O O . GLU A 1 98 ? 7.164 13.648 17.672 1 98.5 98 GLU A O 1
ATOM 818 N N . GLU A 1 99 ? 9.211 13.031 18.047 1 98.06 99 GLU A N 1
ATOM 819 C CA . GLU A 1 99 ? 9.039 11.672 17.531 1 98.06 99 GLU A CA 1
ATOM 820 C C . GLU A 1 99 ? 7.875 10.969 18.219 1 98.06 99 GLU A C 1
ATOM 822 O O . GLU A 1 99 ? 7.066 10.312 17.547 1 98.06 99 GLU A O 1
ATOM 827 N N . ASP A 1 100 ? 7.789 11.07 19.469 1 98.38 100 ASP A N 1
ATOM 828 C CA . ASP A 1 100 ? 6.734 10.367 20.203 1 98.38 100 ASP A CA 1
ATOM 829 C C . ASP A 1 100 ? 5.355 10.906 19.828 1 98.38 100 ASP A C 1
ATOM 831 O O . ASP A 1 100 ? 4.395 10.148 19.719 1 98.38 100 ASP A O 1
ATOM 835 N N . ARG A 1 101 ? 5.293 12.242 19.672 1 98.69 101 ARG A N 1
ATOM 836 C CA . ARG A 1 101 ? 4.031 12.844 19.25 1 98.69 101 ARG A CA 1
ATOM 837 C C . ARG A 1 101 ? 3.643 12.383 17.859 1 98.69 101 ARG A C 1
ATOM 839 O O . ARG A 1 101 ? 2.482 12.039 17.609 1 98.69 101 ARG A O 1
ATOM 846 N N . ALA A 1 102 ? 4.656 12.344 17 1 98.81 102 ALA A N 1
ATOM 847 C CA . ALA A 1 102 ? 4.43 11.867 15.641 1 98.81 102 ALA A CA 1
ATOM 848 C C . ALA A 1 102 ? 3.996 10.406 15.641 1 98.81 102 ALA A C 1
ATOM 850 O O . ALA A 1 102 ? 3.035 10.031 14.961 1 98.81 102 ALA A O 1
ATOM 851 N N . PHE A 1 103 ? 4.699 9.602 16.406 1 98.69 103 PHE A N 1
ATOM 852 C CA . PHE A 1 103 ? 4.406 8.172 16.5 1 98.69 103 PHE A CA 1
ATOM 853 C C . PHE A 1 103 ? 2.973 7.941 16.953 1 98.69 103 PHE A C 1
ATOM 855 O O . PHE A 1 103 ? 2.254 7.129 16.359 1 98.69 103 PHE A O 1
ATOM 862 N N . ASN A 1 104 ? 2.549 8.633 17.953 1 98.56 104 ASN A N 1
ATOM 863 C CA . ASN A 1 104 ? 1.199 8.477 18.5 1 98.56 104 ASN A CA 1
ATOM 864 C C . ASN A 1 104 ? 0.143 8.891 17.469 1 98.56 104 ASN A C 1
ATOM 866 O O . ASN A 1 104 ? -0.884 8.227 17.328 1 98.56 104 ASN A O 1
ATOM 870 N N . ALA A 1 105 ? 0.402 9.992 16.766 1 98.75 105 ALA A N 1
ATOM 871 C CA . ALA A 1 105 ? -0.527 10.438 15.734 1 98.75 105 ALA A CA 1
ATOM 872 C C . ALA A 1 105 ? -0.644 9.414 14.609 1 98.75 105 ALA A C 1
ATOM 874 O O . ALA A 1 105 ? -1.743 9.141 14.117 1 98.75 105 ALA A O 1
ATOM 875 N N . LEU A 1 106 ? 0.516 8.859 14.227 1 98.44 106 LEU A N 1
ATOM 876 C CA . LEU A 1 106 ? 0.523 7.82 13.203 1 98.44 106 LEU A CA 1
ATOM 877 C C . LEU A 1 106 ? -0.265 6.602 13.664 1 98.44 106 LEU A C 1
ATOM 879 O O . LEU A 1 106 ? -1.053 6.039 12.898 1 98.44 106 LEU A O 1
ATOM 883 N N . LYS A 1 107 ? -0.086 6.207 14.844 1 97.44 107 LYS A N 1
ATOM 884 C CA . LYS A 1 107 ? -0.802 5.074 15.422 1 97.44 107 LYS A CA 1
ATOM 885 C C . LYS A 1 107 ? -2.309 5.324 15.43 1 97.44 107 LYS A C 1
ATOM 887 O O . LYS A 1 107 ? -3.098 4.387 15.289 1 97.44 107 LYS A O 1
ATOM 892 N N . GLU A 1 108 ? -2.629 6.59 15.57 1 97.44 108 GLU A N 1
ATOM 893 C CA . GLU A 1 108 ? -4.039 6.965 15.562 1 97.44 108 GLU A CA 1
ATOM 894 C C . GLU A 1 108 ? -4.602 6.965 14.148 1 97.44 108 GLU A C 1
ATOM 896 O O . GLU A 1 108 ? -5.809 7.117 13.953 1 97.44 108 GLU A O 1
ATOM 901 N N . GLY A 1 109 ? -3.715 6.887 13.172 1 97.75 109 GLY A N 1
ATOM 902 C CA . GLY A 1 109 ? -4.188 6.715 11.805 1 97.75 109 GLY A CA 1
ATOM 903 C C . GLY A 1 109 ? -4.027 7.965 10.961 1 97.75 109 GLY A C 1
ATOM 904 O O . GLY A 1 109 ? -4.426 7.984 9.789 1 97.75 109 GLY A O 1
ATOM 905 N N . TYR A 1 110 ? -3.414 8.984 11.484 1 98.44 110 TYR A N 1
ATOM 906 C CA . TYR A 1 110 ? -3.232 10.203 10.711 1 98.44 110 TYR A CA 1
ATOM 907 C C . TYR A 1 110 ? -2.08 10.062 9.727 1 98.44 110 TYR A C 1
ATOM 909 O O . TYR A 1 110 ? -1.007 9.57 10.086 1 98.44 110 TYR A O 1
ATOM 917 N N . PRO A 1 111 ? -2.299 10.5 8.523 1 97.56 111 PRO A N 1
ATOM 918 C CA . PRO A 1 111 ? -1.216 10.406 7.543 1 97.56 111 PRO A CA 1
ATOM 919 C C . PRO A 1 111 ? -0.159 11.492 7.727 1 97.56 111 PRO A C 1
ATOM 921 O O . PRO A 1 111 ? -0.406 12.492 8.414 1 97.56 111 PRO A O 1
ATOM 924 N N . ASN A 1 112 ? 0.925 11.336 7.074 1 96.88 112 ASN A N 1
ATOM 925 C CA . ASN A 1 112 ? 2.086 12.211 7.207 1 96.88 112 ASN A CA 1
ATOM 926 C C . ASN A 1 112 ? 1.73 13.664 6.895 1 96.88 112 ASN A C 1
ATOM 928 O O . ASN A 1 112 ? 2.1 14.57 7.641 1 96.88 112 ASN A O 1
ATOM 932 N N . HIS A 1 113 ? 1.039 13.828 5.824 1 96.38 113 HIS A N 1
ATOM 933 C CA . HIS A 1 113 ? 0.746 15.188 5.387 1 96.38 113 HIS A CA 1
ATOM 934 C C . HIS A 1 113 ? -0.123 15.914 6.406 1 96.38 113 HIS A C 1
ATOM 936 O O . HIS A 1 113 ? 0.048 17.125 6.625 1 96.38 113 HIS A O 1
ATOM 942 N N . TRP A 1 114 ? -1.03 15.195 7.066 1 98.31 114 TRP A N 1
ATOM 943 C CA . TRP A 1 114 ? -1.854 15.805 8.102 1 98.31 114 TRP A CA 1
ATOM 944 C C . TRP A 1 114 ? -1.005 16.219 9.305 1 98.31 114 TRP A C 1
ATOM 946 O O . TRP A 1 114 ? -1.151 17.328 9.82 1 98.31 114 TRP A O 1
ATOM 956 N N . ILE A 1 115 ? -0.151 15.336 9.664 1 98.69 115 ILE A N 1
ATOM 957 C CA . ILE A 1 115 ? 0.701 15.578 10.82 1 98.69 115 ILE A CA 1
ATOM 958 C C . ILE A 1 115 ? 1.619 16.766 10.539 1 98.69 115 ILE A C 1
ATOM 960 O O . ILE A 1 115 ? 1.734 17.672 11.367 1 98.69 115 ILE A O 1
ATOM 964 N N . ARG A 1 116 ? 2.182 16.812 9.406 1 98.06 116 ARG A N 1
ATOM 965 C CA . ARG A 1 116 ? 3.072 17.891 9.016 1 98.06 116 ARG A CA 1
ATOM 966 C C . ARG A 1 116 ? 2.354 19.234 9.062 1 98.06 116 ARG A C 1
ATOM 968 O O . ARG A 1 116 ? 2.842 20.188 9.672 1 98.06 116 ARG A O 1
ATOM 975 N N . LEU A 1 117 ? 1.214 19.297 8.461 1 98.25 117 LEU A N 1
ATOM 976 C CA . LEU A 1 117 ? 0.497 20.562 8.352 1 98.25 117 LEU A CA 1
ATOM 977 C C . LEU A 1 117 ? -0.042 21 9.711 1 98.25 117 LEU A C 1
ATOM 979 O O . LEU A 1 117 ? -0.012 22.188 10.039 1 98.25 117 LEU A O 1
ATOM 983 N N . ALA A 1 118 ? -0.549 20.016 10.477 1 98.75 118 ALA A N 1
ATOM 984 C CA . ALA A 1 118 ? -1.011 20.344 11.828 1 98.75 118 ALA A CA 1
ATOM 985 C C . ALA A 1 118 ? 0.129 20.906 12.68 1 98.75 118 ALA A C 1
ATOM 987 O O . ALA A 1 118 ? -0.052 21.891 13.406 1 98.75 118 ALA A O 1
ATOM 988 N N . TYR A 1 119 ? 1.268 20.328 12.562 1 98.69 119 TYR A N 1
ATOM 989 C CA . TYR A 1 119 ? 2.414 20.797 13.336 1 98.69 119 TYR A CA 1
ATOM 990 C C . TYR A 1 119 ? 2.881 22.156 12.859 1 98.69 119 TYR A C 1
ATOM 992 O O . TYR A 1 119 ? 3.268 23 13.664 1 98.69 119 TYR A O 1
ATOM 1000 N N . LEU A 1 120 ? 2.902 22.312 11.555 1 98.31 120 LEU A N 1
ATOM 1001 C CA . LEU A 1 120 ? 3.24 23.625 11.008 1 98.31 120 LEU A CA 1
ATOM 1002 C C . LEU A 1 120 ? 2.344 24.703 11.602 1 98.31 120 LEU A C 1
ATOM 1004 O O . LEU A 1 120 ? 2.828 25.766 12 1 98.31 120 LEU A O 1
ATOM 1008 N N . LEU A 1 121 ? 1.076 24.469 11.703 1 98.62 121 LEU A N 1
ATOM 1009 C CA . LEU A 1 121 ? 0.123 25.406 12.281 1 98.62 121 LEU A CA 1
ATOM 1010 C C . LEU A 1 121 ? 0.389 25.609 13.773 1 98.62 121 LEU A C 1
ATOM 1012 O O . LEU A 1 121 ? 0.263 26.719 14.281 1 98.62 121 LEU A O 1
ATOM 1016 N N . GLU A 1 122 ? 0.711 24.562 14.461 1 98.62 122 GLU A N 1
ATOM 1017 C CA . GLU A 1 122 ? 1.066 24.688 15.875 1 98.62 122 GLU A CA 1
ATOM 1018 C C . GLU A 1 122 ? 2.219 25.672 16.062 1 98.62 122 GLU A C 1
ATOM 1020 O O . GLU A 1 122 ? 2.148 26.547 16.922 1 98.62 122 GLU A O 1
ATOM 1025 N N . VAL A 1 123 ? 3.256 25.5 15.281 1 97.94 123 VAL A N 1
ATOM 1026 C CA . VAL A 1 123 ? 4.461 26.312 15.383 1 97.94 123 VAL A CA 1
ATOM 1027 C C . VAL A 1 123 ? 4.121 27.781 15.141 1 97.94 123 VAL A C 1
ATOM 1029 O O . VAL A 1 123 ? 4.66 28.672 15.805 1 97.94 123 VAL A O 1
ATOM 1032 N N . LYS A 1 124 ? 3.188 27.984 14.25 1 97.81 124 LYS A N 1
ATOM 1033 C CA . LYS A 1 124 ? 2.932 29.344 13.797 1 97.81 124 LYS A CA 1
ATOM 1034 C C . LYS A 1 124 ? 1.818 30 14.609 1 97.81 124 LYS A C 1
ATOM 1036 O O . LYS A 1 124 ? 1.763 31.219 14.727 1 97.81 124 LYS A O 1
ATOM 1041 N N . THR A 1 125 ? 0.934 29.266 15.211 1 97.81 125 THR A N 1
ATOM 1042 C CA . THR A 1 125 ? -0.242 29.859 15.836 1 97.81 125 THR A CA 1
ATOM 1043 C C . THR A 1 125 ? -0.298 29.5 17.312 1 97.81 125 THR A C 1
ATOM 1045 O O . THR A 1 125 ? -1.036 30.125 18.078 1 97.81 125 THR A O 1
ATOM 1048 N N . GLY A 1 126 ? 0.356 28.438 17.734 1 97.62 126 GLY A N 1
ATOM 1049 C CA . GLY A 1 126 ? 0.376 28.031 19.125 1 97.62 126 GLY A CA 1
ATOM 1050 C C . GLY A 1 126 ? -0.653 26.969 19.469 1 97.62 126 GLY A C 1
ATOM 1051 O O . GLY A 1 126 ? -0.599 26.375 20.531 1 97.62 126 GLY A O 1
ATOM 1052 N N . LYS A 1 127 ? -1.604 26.734 18.531 1 98.19 127 LYS A N 1
ATOM 1053 C CA . LYS A 1 127 ? -2.564 25.656 18.781 1 98.19 127 LYS A CA 1
ATOM 1054 C C . LYS A 1 127 ? -1.904 24.281 18.656 1 98.19 127 LYS A C 1
ATOM 1056 O O . LYS A 1 127 ? -1.198 24.016 17.672 1 98.19 127 LYS A O 1
ATOM 1061 N N . LYS A 1 128 ? -2.176 23.422 19.562 1 98.44 128 LYS A N 1
ATOM 1062 C CA . LYS A 1 128 ? -1.487 22.141 19.625 1 98.44 128 LYS A CA 1
ATOM 1063 C C . LYS A 1 128 ? -1.871 21.25 18.453 1 98.44 128 LYS A C 1
ATOM 1065 O O . LYS A 1 128 ? -3.045 21.172 18.078 1 98.44 128 LYS A O 1
ATOM 1070 N N . MET A 1 129 ? -0.888 20.562 17.859 1 98.75 129 MET A N 1
ATOM 1071 C CA . MET A 1 129 ? -1.049 19.656 16.734 1 98.75 129 MET A CA 1
ATOM 1072 C C . MET A 1 129 ? -2.154 18.641 17.016 1 98.75 129 MET A C 1
ATOM 1074 O O . MET A 1 129 ? -3.029 18.422 16.172 1 98.75 129 MET A O 1
ATOM 1078 N N . GLU A 1 130 ? -2.146 18.016 18.203 1 98.62 130 GLU A N 1
ATOM 1079 C CA . GLU A 1 130 ? -3.109 16.984 18.578 1 98.62 130 GLU A CA 1
ATOM 1080 C C . GLU A 1 130 ? -4.535 17.531 18.562 1 98.62 130 GLU A C 1
ATOM 1082 O O . GLU A 1 130 ? -5.469 16.828 18.172 1 98.62 130 GLU A O 1
ATOM 1087 N N . GLU A 1 131 ? -4.676 18.781 19.016 1 98.5 131 GLU A N 1
ATOM 1088 C CA . GLU A 1 131 ? -5.992 19.406 19.031 1 98.5 131 GLU A CA 1
ATOM 1089 C C . GLU A 1 131 ? -6.488 19.672 17.609 1 98.5 131 GLU A C 1
ATOM 1091 O O . GLU A 1 131 ? -7.668 19.469 17.312 1 98.5 131 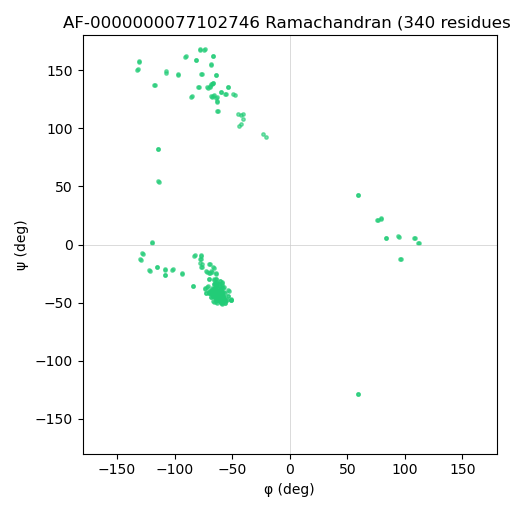GLU A O 1
ATOM 1096 N N . ILE A 1 132 ? -5.59 20.094 16.781 1 98.69 132 ILE A N 1
ATOM 1097 C CA . ILE A 1 132 ? -5.922 20.359 15.391 1 98.69 132 ILE A CA 1
ATOM 1098 C C . ILE A 1 132 ? -6.348 19.062 14.703 1 98.69 132 ILE A C 1
ATOM 1100 O O . ILE A 1 132 ? -7.391 19.016 14.047 1 98.69 132 ILE A O 1
ATOM 1104 N N . LEU A 1 133 ? -5.57 18.016 14.844 1 98.31 133 LEU A N 1
ATOM 1105 C CA . LEU A 1 133 ? -5.863 16.734 14.219 1 98.31 133 LEU A CA 1
ATOM 1106 C C . LEU A 1 133 ? -7.223 16.203 14.68 1 98.31 133 LEU A C 1
ATOM 1108 O O . LEU A 1 133 ? -7.961 15.617 13.883 1 98.31 133 LEU A O 1
ATOM 1112 N N . ALA A 1 134 ? -7.582 16.438 15.898 1 96.88 134 ALA A N 1
ATOM 1113 C CA . ALA A 1 134 ? -8.805 15.891 16.484 1 96.88 134 ALA A CA 1
ATOM 1114 C C . ALA A 1 134 ? -10.039 16.531 15.883 1 96.88 134 ALA A C 1
ATOM 1116 O O . ALA A 1 134 ? -11.109 15.922 15.836 1 96.88 134 ALA A O 1
ATOM 1117 N N . VAL A 1 135 ? -9.891 17.781 15.344 1 96.25 135 VAL A N 1
ATOM 1118 C CA . VAL A 1 135 ? -11.094 18.5 14.938 1 96.25 135 VAL A CA 1
ATOM 1119 C C . VAL A 1 135 ? -11.086 18.703 13.422 1 96.25 135 VAL A C 1
ATOM 1121 O O . VAL A 1 135 ? -12.117 19.016 12.828 1 96.25 135 VAL A O 1
ATOM 1124 N N . LYS A 1 136 ? -9.898 18.594 12.758 1 96.56 136 LYS A N 1
ATOM 1125 C CA . LYS A 1 136 ? -9.789 18.766 11.312 1 96.56 136 LYS A CA 1
ATOM 1126 C C . LYS A 1 136 ? -10.57 17.688 10.57 1 96.56 136 LYS A C 1
ATOM 1128 O O . LYS A 1 136 ? -10.352 16.484 10.797 1 96.56 136 LYS A O 1
ATOM 1133 N N . LYS A 1 137 ? -11.43 18.141 9.695 1 92.75 137 LYS A N 1
ATOM 1134 C CA . LYS A 1 137 ? -12.234 17.203 8.906 1 92.75 137 LYS A CA 1
ATOM 1135 C C . LYS A 1 137 ? -11.758 17.156 7.457 1 92.75 137 LYS A C 1
ATOM 1137 O O . LYS A 1 137 ? -11.367 18.188 6.898 1 92.75 137 LYS A O 1
ATOM 1142 N N . LYS A 1 138 ? -11.922 16.031 6.879 1 94.19 138 LYS A N 1
ATOM 1143 C CA . LYS A 1 138 ? -11.484 15.82 5.504 1 94.19 138 LYS A CA 1
ATOM 1144 C C . LYS A 1 138 ? -12.328 16.625 4.527 1 94.19 138 LYS A C 1
ATOM 1146 O O . LYS A 1 138 ? -11.867 16.984 3.441 1 94.19 138 LYS A O 1
ATOM 1151 N N . THR A 1 139 ? -13.531 16.984 4.906 1 92.81 139 THR A N 1
ATOM 1152 C CA . THR A 1 139 ? -14.484 17.672 4.039 1 92.81 139 THR A CA 1
ATOM 1153 C C . THR A 1 139 ? -14.023 19.109 3.762 1 92.81 139 THR A C 1
ATOM 1155 O O . THR A 1 139 ? -14.516 19.75 2.834 1 92.81 139 THR A O 1
ATOM 1158 N N . MET A 1 140 ? -13.102 19.625 4.562 1 94.69 140 MET A N 1
ATOM 1159 C CA . MET A 1 140 ? -12.609 20.984 4.383 1 94.69 140 MET A CA 1
ATOM 1160 C C . MET A 1 140 ? -11.117 20.969 4.047 1 94.69 140 MET A C 1
ATOM 1162 O O . MET A 1 140 ? -10.336 20.266 4.684 1 94.69 140 MET A O 1
ATOM 1166 N N . LYS A 1 141 ? -10.789 21.766 3.127 1 96.12 141 LYS A N 1
ATOM 1167 C CA . LYS A 1 141 ? -9.375 21.891 2.762 1 96.12 141 LYS A CA 1
ATOM 1168 C C . LYS A 1 141 ? -8.578 22.562 3.877 1 96.12 141 LYS A C 1
ATOM 1170 O O . LYS A 1 141 ? -9.117 23.359 4.637 1 96.12 141 LYS A O 1
ATOM 1175 N N . TRP A 1 142 ? -7.336 22.312 3.93 1 97.75 142 TRP A N 1
ATOM 1176 C CA . TRP A 1 142 ? -6.469 22.781 5.008 1 97.75 142 TRP A CA 1
ATOM 1177 C C . TRP A 1 142 ? -6.41 24.297 5.035 1 97.75 142 TRP A C 1
ATOM 1179 O O . TRP A 1 142 ? -6.508 24.922 6.102 1 97.75 142 TRP A O 1
ATOM 1189 N N . LYS A 1 143 ? -6.199 24.922 3.885 1 97.56 143 LYS A N 1
ATOM 1190 C CA . LYS A 1 143 ? -6.09 26.375 3.832 1 97.56 143 LYS A CA 1
ATOM 1191 C C . LYS A 1 143 ? -7.367 27.047 4.336 1 97.56 143 LYS A C 1
ATOM 1193 O O . LYS A 1 143 ? -7.309 27.969 5.145 1 97.56 143 LYS A O 1
ATOM 1198 N N . GLU A 1 144 ? -8.477 26.516 3.812 1 97.56 144 GLU A N 1
ATOM 1199 C CA . GLU A 1 144 ? -9.773 27.031 4.242 1 97.56 144 GLU A CA 1
ATOM 1200 C C . GLU A 1 144 ? -9.984 26.797 5.734 1 97.56 144 GLU A C 1
ATOM 1202 O O . GLU A 1 144 ? -10.414 27.719 6.449 1 97.56 144 GLU A O 1
ATOM 1207 N N . TRP A 1 145 ? -9.711 25.672 6.184 1 97.75 145 TRP A N 1
ATOM 1208 C CA . TRP A 1 145 ? -9.875 25.344 7.594 1 97.75 145 TRP A CA 1
ATOM 1209 C C . TRP A 1 145 ? -9.039 26.266 8.477 1 97.75 145 TRP A C 1
ATOM 1211 O O . TRP A 1 145 ? -9.523 26.781 9.484 1 97.75 145 TRP A O 1
ATOM 1221 N N . ALA A 1 146 ? -7.777 26.438 8.141 1 98.44 146 ALA A N 1
ATOM 1222 C CA . ALA A 1 146 ? -6.863 27.281 8.914 1 98.44 146 ALA A CA 1
ATOM 1223 C C . ALA A 1 146 ? -7.359 28.719 8.984 1 98.44 146 ALA A C 1
ATOM 1225 O O . ALA A 1 146 ? -7.242 29.375 10.023 1 98.44 146 ALA A O 1
ATOM 1226 N N . GLU A 1 147 ? -7.84 29.141 7.875 1 98.25 147 GLU A N 1
ATOM 1227 C CA . GLU A 1 147 ? -8.367 30.5 7.828 1 98.25 147 GLU A CA 1
ATOM 1228 C C . GLU A 1 147 ? -9.547 30.672 8.773 1 98.25 147 GLU A C 1
ATOM 1230 O O . GLU A 1 147 ? -9.578 31.594 9.586 1 98.25 147 GLU A O 1
ATOM 1235 N N . ILE A 1 148 ? -10.492 29.781 8.758 1 97.75 148 ILE A N 1
ATOM 1236 C CA . ILE A 1 148 ? -11.742 29.875 9.5 1 97.75 148 ILE A CA 1
ATOM 1237 C C . ILE A 1 148 ? -11.484 29.625 10.984 1 97.75 148 ILE A C 1
ATOM 1239 O O . ILE A 1 148 ? -12.016 30.344 11.836 1 97.75 148 ILE A O 1
ATOM 1243 N N . ASN A 1 149 ? -10.609 28.719 11.328 1 97.62 149 ASN A N 1
ATOM 1244 C CA . ASN A 1 149 ? -10.516 28.25 12.703 1 97.62 149 ASN A CA 1
ATOM 1245 C C . ASN A 1 149 ? -9.352 28.891 13.445 1 97.62 149 ASN A C 1
ATOM 1247 O O . ASN A 1 149 ? -9.352 28.969 14.672 1 97.62 149 ASN A O 1
ATOM 1251 N N . LEU A 1 150 ? -8.344 29.406 12.695 1 98.06 150 LEU A N 1
ATOM 1252 C CA . LEU A 1 150 ? -7.152 29.922 13.359 1 98.06 150 LEU A CA 1
ATOM 1253 C C . LEU A 1 150 ? -6.836 31.328 12.891 1 98.06 150 LEU A C 1
ATOM 1255 O O . LEU A 1 150 ? -5.898 31.953 13.391 1 98.06 150 LEU A O 1
ATOM 1259 N N . GLY A 1 151 ? -7.562 31.812 11.875 1 97.81 151 GLY A N 1
ATOM 1260 C CA . GLY A 1 151 ? -7.348 33.156 11.375 1 97.81 151 GLY A CA 1
ATOM 1261 C C . GLY A 1 151 ? -6.105 33.281 10.516 1 97.81 151 GLY A C 1
ATOM 1262 O O . GLY A 1 151 ? -5.539 34.375 10.391 1 97.81 151 GLY A O 1
ATOM 1263 N N . VAL A 1 152 ? -5.645 32.156 9.992 1 98.25 152 VAL A N 1
ATOM 1264 C CA . VAL A 1 152 ? -4.445 32.156 9.164 1 98.25 152 VAL A CA 1
ATOM 1265 C C . VAL A 1 152 ? -4.812 32.5 7.719 1 98.25 152 VAL A C 1
ATOM 1267 O O . VAL A 1 152 ? -5.668 31.812 7.125 1 98.25 152 VAL A O 1
ATOM 1270 N N . LYS A 1 153 ? -4.188 33.438 7.129 1 97.94 153 LYS A N 1
ATOM 1271 C CA . LYS A 1 153 ? -4.43 33.781 5.73 1 97.94 153 LYS A CA 1
ATOM 1272 C C . LYS A 1 153 ? -3.916 32.688 4.801 1 97.94 153 LYS A C 1
ATOM 1274 O O . LYS A 1 153 ? -2.812 32.188 4.992 1 97.94 153 LYS A O 1
ATOM 1279 N N . PRO A 1 154 ? -4.691 32.344 3.816 1 97.5 154 PRO A N 1
ATOM 1280 C CA . PRO A 1 154 ? -4.289 31.281 2.885 1 97.5 154 PRO A CA 1
ATOM 1281 C C . PRO A 1 154 ? -2.912 31.531 2.271 1 97.5 154 PRO A C 1
ATOM 1283 O O . PRO A 1 154 ? -2.135 30.578 2.092 1 97.5 154 PRO A O 1
ATOM 1286 N N . GLU A 1 155 ? -2.576 32.719 1.94 1 97.31 155 GLU A N 1
ATOM 1287 C CA . GLU A 1 155 ? -1.289 33.031 1.336 1 97.31 155 GLU A CA 1
ATOM 1288 C C . GLU A 1 155 ? -0.138 32.75 2.297 1 97.31 155 GLU A C 1
ATOM 1290 O O . GLU A 1 155 ? 0.92 32.281 1.884 1 97.31 155 GLU A O 1
ATOM 1295 N N . ASP A 1 156 ? -0.337 33.094 3.529 1 97.56 156 ASP A N 1
ATOM 1296 C CA . ASP A 1 156 ? 0.682 32.844 4.539 1 97.56 156 ASP A CA 1
ATOM 1297 C C . ASP A 1 156 ? 0.896 31.328 4.707 1 97.56 156 ASP A C 1
ATOM 1299 O O . ASP A 1 156 ? 2.035 30.859 4.719 1 97.56 156 ASP A O 1
ATOM 1303 N N . PHE A 1 157 ? -0.214 30.656 4.828 1 97.5 157 PHE A N 1
ATOM 1304 C CA . PHE A 1 157 ? -0.131 29.203 4.984 1 97.5 157 PHE A CA 1
ATOM 1305 C C . PHE A 1 157 ? 0.595 28.562 3.805 1 97.5 157 PHE A C 1
ATOM 1307 O O . PHE A 1 157 ? 1.447 27.703 3.986 1 97.5 157 PHE A O 1
ATOM 1314 N N . SER A 1 158 ? 0.28 28.984 2.611 1 96.69 158 SER A N 1
ATOM 1315 C CA . SER A 1 158 ? 0.939 28.5 1.405 1 96.69 158 SER A CA 1
ATOM 1316 C C . SER A 1 158 ? 2.441 28.75 1.452 1 96.69 158 SER A C 1
ATOM 1318 O O . SER A 1 158 ? 3.236 27.891 1.07 1 96.69 158 SER A O 1
ATOM 1320 N N . GLN A 1 159 ? 2.77 29.906 1.873 1 96.19 159 GLN A N 1
ATOM 1321 C CA . GLN A 1 159 ? 4.18 30.266 1.979 1 96.19 159 GLN A CA 1
ATOM 1322 C C . GLN A 1 159 ? 4.898 29.391 2.994 1 96.19 159 GLN A C 1
ATOM 1324 O O . GLN A 1 159 ? 6.016 28.938 2.75 1 96.19 159 GLN A O 1
ATOM 1329 N N . TRP A 1 160 ? 4.242 29.172 4.176 1 96.38 160 TRP A N 1
ATOM 1330 C CA . TRP A 1 160 ? 4.836 28.328 5.203 1 96.38 160 TRP A CA 1
ATOM 1331 C C . TRP A 1 160 ? 5.074 26.922 4.668 1 96.38 160 TRP A C 1
ATOM 1333 O O . TRP A 1 160 ? 6.109 26.312 4.949 1 96.38 160 TRP A O 1
ATOM 1343 N N . ILE A 1 161 ? 4.098 26.375 3.908 1 95.25 161 ILE A N 1
ATOM 1344 C CA . ILE A 1 161 ? 4.199 25.031 3.332 1 95.25 161 ILE A CA 1
ATOM 1345 C C . ILE A 1 161 ? 5.383 24.984 2.369 1 95.25 161 ILE A C 1
ATOM 1347 O O . ILE A 1 161 ? 6.16 24.016 2.389 1 95.25 161 ILE A O 1
ATOM 1351 N N . LEU A 1 162 ? 5.535 25.984 1.592 1 92.31 162 LEU A N 1
ATOM 1352 C CA . LEU A 1 162 ? 6.617 26.047 0.615 1 92.31 162 LEU A CA 1
ATOM 1353 C C . LEU A 1 162 ? 7.977 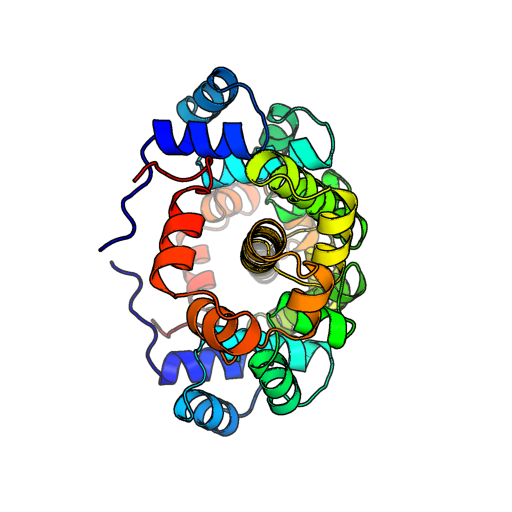26.078 1.308 1 92.31 162 LEU A C 1
ATOM 1355 O O . LEU A 1 162 ? 8.945 25.516 0.797 1 92.31 162 LEU A O 1
ATOM 1359 N N . GLU A 1 163 ? 8.062 26.656 2.436 1 92.19 163 GLU A N 1
ATOM 1360 C CA . GLU A 1 163 ? 9.312 26.812 3.176 1 92.19 163 GLU A CA 1
ATOM 1361 C C . GLU A 1 163 ? 9.703 25.5 3.859 1 92.19 163 GLU A C 1
ATOM 1363 O O . GLU A 1 163 ? 10.844 25.344 4.293 1 92.19 163 GLU A O 1
ATOM 1368 N N . THR A 1 164 ? 8.742 24.625 4.012 1 90.94 164 THR A N 1
ATOM 1369 C CA . THR A 1 164 ? 8.992 23.344 4.68 1 90.94 164 THR A CA 1
ATOM 1370 C C . THR A 1 164 ? 8.82 22.188 3.709 1 90.94 164 THR A C 1
ATOM 1372 O O . THR A 1 164 ? 8.141 21.203 4.02 1 90.94 164 THR A O 1
ATOM 1375 N N . ARG A 1 165 ? 9.461 22.25 2.732 1 87.88 165 ARG A N 1
ATOM 1376 C CA . ARG A 1 165 ? 9.312 21.234 1.693 1 87.88 165 ARG A CA 1
ATOM 1377 C C . ARG A 1 165 ? 10.023 19.938 2.082 1 87.88 165 ARG A C 1
ATOM 1379 O O . ARG A 1 165 ? 11.086 19.984 2.715 1 87.88 165 ARG A O 1
ATOM 1386 N N . ASN A 1 166 ? 9.461 18.906 1.665 1 90 166 ASN A N 1
ATOM 1387 C CA . ASN A 1 166 ? 10.047 17.594 1.878 1 90 166 ASN A CA 1
ATOM 1388 C C . ASN A 1 166 ? 11.398 17.453 1.179 1 90 166 ASN A C 1
ATOM 1390 O O . ASN A 1 166 ? 11.477 17.531 -0.049 1 90 166 ASN A O 1
ATOM 1394 N N . PRO A 1 167 ? 12.391 17.297 1.914 1 89.56 167 PRO A N 1
ATOM 1395 C CA . PRO A 1 167 ? 13.719 17.266 1.312 1 89.56 167 PRO A CA 1
ATOM 1396 C C . PRO A 1 167 ? 13.93 16.047 0.414 1 89.56 167 PRO A C 1
ATOM 1398 O O . PRO A 1 167 ? 14.883 16 -0.365 1 89.56 167 PRO A O 1
ATOM 1401 N N . ALA A 1 168 ? 13.141 15.031 0.572 1 88.88 168 ALA A N 1
ATOM 1402 C CA . ALA A 1 168 ? 13.289 13.82 -0.23 1 88.88 168 ALA A CA 1
ATOM 1403 C C . ALA A 1 168 ? 12.711 14.016 -1.628 1 88.88 168 ALA A C 1
ATOM 1405 O O . ALA A 1 168 ? 12.961 13.211 -2.529 1 88.88 168 ALA A O 1
ATOM 1406 N N . LEU A 1 169 ? 11.922 15.055 -1.784 1 85.69 169 LEU A N 1
ATOM 1407 C CA . LEU A 1 169 ? 11.289 15.305 -3.074 1 85.69 169 LEU A CA 1
ATOM 1408 C C . LEU A 1 169 ? 12.156 16.203 -3.941 1 85.69 169 LEU A C 1
ATOM 1410 O O . LEU A 1 169 ? 13.031 16.906 -3.43 1 85.69 169 LEU A O 1
ATOM 1414 N N . LYS A 1 170 ? 11.844 16.156 -5.195 1 78.75 170 LYS A N 1
ATOM 1415 C CA . LYS A 1 170 ? 12.586 16.984 -6.145 1 78.75 170 LYS A CA 1
ATOM 1416 C C . LYS A 1 170 ? 12.461 18.453 -5.801 1 78.75 170 LYS A C 1
ATOM 1418 O O . LYS A 1 170 ? 11.367 18.938 -5.508 1 78.75 170 LYS A O 1
ATOM 1423 N N . PRO A 1 171 ? 13.625 19.062 -5.781 1 70.88 171 PRO A N 1
ATOM 1424 C CA . PRO A 1 171 ? 13.57 20.5 -5.523 1 70.88 171 PRO A CA 1
ATOM 1425 C C . PRO A 1 171 ? 12.82 21.266 -6.613 1 70.88 171 PRO A C 1
ATOM 1427 O O . PRO A 1 171 ? 12.906 20.922 -7.793 1 70.88 171 PRO A O 1
ATOM 1430 N N . LYS A 1 172 ? 11.789 22 -6.258 1 64.75 172 LYS A N 1
ATOM 1431 C CA . LYS A 1 172 ? 11.141 22.859 -7.238 1 64.75 172 LYS A CA 1
ATOM 1432 C C . LYS A 1 172 ? 12.008 24.062 -7.574 1 64.75 172 LYS A C 1
ATOM 1434 O O . LYS A 1 172 ? 12.773 24.531 -6.73 1 64.75 172 LYS A O 1
ATOM 1439 N N . MET B 1 1 ? 1.468 1.296 -24.203 1 27.62 1 MET B N 1
ATOM 1440 C CA . MET B 1 1 ? 0.075 1.729 -24.281 1 27.62 1 MET B CA 1
ATOM 1441 C C . MET B 1 1 ? -0.389 2.309 -22.953 1 27.62 1 MET B C 1
ATOM 1443 O O . MET B 1 1 ? 0.016 1.835 -21.875 1 27.62 1 MET B O 1
ATOM 1447 N N . LYS B 1 2 ? -0.69 3.553 -22.875 1 39.16 2 LYS B N 1
ATOM 1448 C CA . LYS B 1 2 ? -1.135 4.234 -21.672 1 39.16 2 LYS B CA 1
ATOM 1449 C C . LYS B 1 2 ? -2.145 3.385 -20.906 1 39.16 2 LYS B C 1
ATOM 1451 O O . LYS B 1 2 ? -3.033 2.775 -21.5 1 39.16 2 LYS B O 1
ATOM 1456 N N . ALA B 1 3 ? -1.892 2.746 -19.875 1 47.22 3 ALA B N 1
ATOM 1457 C CA . ALA B 1 3 ? -2.902 2.004 -19.125 1 47.22 3 ALA B CA 1
ATOM 1458 C C . ALA B 1 3 ? -4.301 2.557 -19.406 1 47.22 3 ALA B C 1
ATOM 1460 O O . ALA B 1 3 ? -4.555 3.744 -19.203 1 47.22 3 ALA B O 1
ATOM 1461 N N . ALA B 1 4 ? -5.07 1.988 -20.359 1 53.69 4 ALA B N 1
ATOM 1462 C CA . ALA B 1 4 ? -6.402 2.418 -20.781 1 53.69 4 ALA B CA 1
ATOM 1463 C C . ALA B 1 4 ? -7.262 2.789 -19.578 1 53.69 4 ALA B C 1
ATOM 1465 O O . ALA B 1 4 ? -7.234 2.105 -18.547 1 53.69 4 ALA B O 1
ATOM 1466 N N . GLN B 1 5 ? -7.621 4.066 -19.375 1 72.75 5 GLN B N 1
ATOM 1467 C CA . GLN B 1 5 ? -8.484 4.652 -18.344 1 72.75 5 GLN B CA 1
ATOM 1468 C C . GLN B 1 5 ? -9.75 3.828 -18.156 1 72.75 5 GLN B C 1
ATOM 1470 O O . GLN B 1 5 ? -10.422 3.48 -19.125 1 72.75 5 GLN B O 1
ATOM 1475 N N . MET B 1 6 ? -9.945 3.143 -17 1 85 6 MET B N 1
ATOM 1476 C CA . MET B 1 6 ? -11.125 2.346 -16.656 1 85 6 MET B CA 1
ATOM 1477 C C . MET B 1 6 ? -12.406 3.127 -16.906 1 85 6 MET B C 1
ATOM 1479 O O . MET B 1 6 ? -12.508 4.297 -16.531 1 85 6 MET B O 1
ATOM 1483 N N . THR B 1 7 ? -13.375 2.488 -17.656 1 91.5 7 THR B N 1
ATOM 1484 C CA . THR B 1 7 ? -14.711 3.062 -17.797 1 91.5 7 THR B CA 1
ATOM 1485 C C . THR B 1 7 ? -15.516 2.893 -16.516 1 91.5 7 THR B C 1
ATOM 1487 O O . THR B 1 7 ? -15.086 2.184 -15.594 1 91.5 7 THR B O 1
ATOM 1490 N N . ARG B 1 8 ? -16.609 3.598 -16.484 1 93.56 8 ARG B N 1
ATOM 1491 C CA . ARG B 1 8 ? -17.484 3.465 -15.328 1 93.56 8 ARG B CA 1
ATOM 1492 C C . ARG B 1 8 ? -17.969 2.025 -15.156 1 93.56 8 ARG B C 1
ATOM 1494 O O . ARG B 1 8 ? -18 1.506 -14.039 1 93.56 8 ARG B O 1
ATOM 1501 N N . GLU B 1 9 ? -18.297 1.363 -16.219 1 94.25 9 GLU B N 1
ATOM 1502 C CA . GLU B 1 9 ? -18.719 -0.031 -16.172 1 94.25 9 GLU B CA 1
ATOM 1503 C C . GLU B 1 9 ? -17.594 -0.941 -15.695 1 94.25 9 GLU B C 1
ATOM 1505 O O . GLU B 1 9 ? -17.828 -1.923 -14.992 1 94.25 9 GLU B O 1
ATOM 1510 N N . ASP B 1 10 ? -16.375 -0.633 -16.031 1 95.12 10 ASP B N 1
ATOM 1511 C CA . ASP B 1 10 ? -15.211 -1.384 -15.562 1 95.12 10 ASP B CA 1
ATOM 1512 C C . ASP B 1 10 ? -15.055 -1.263 -14.055 1 95.12 10 ASP B C 1
ATOM 1514 O O . ASP B 1 10 ? -14.773 -2.25 -13.375 1 95.12 10 ASP B O 1
ATOM 1518 N N . GLU B 1 11 ? -15.234 -0.043 -13.617 1 96.5 11 GLU B N 1
ATOM 1519 C CA . GLU B 1 11 ? -15.125 0.222 -12.188 1 96.5 11 GLU B CA 1
ATOM 1520 C C . GLU B 1 11 ? -16.172 -0.563 -11.391 1 96.5 11 GLU B C 1
ATOM 1522 O O . GLU B 1 11 ? -15.844 -1.192 -10.383 1 96.5 11 GLU B O 1
ATOM 1527 N N . ILE B 1 12 ? -17.391 -0.497 -11.891 1 97.31 12 ILE B N 1
ATOM 1528 C CA . ILE B 1 12 ? -18.5 -1.186 -11.234 1 97.31 12 ILE B CA 1
ATOM 1529 C C . ILE B 1 12 ? -18.234 -2.689 -11.211 1 97.31 12 ILE B C 1
ATOM 1531 O O . ILE B 1 12 ? -18.375 -3.332 -10.172 1 97.31 12 ILE B O 1
ATOM 1535 N N . ARG B 1 13 ? -17.844 -3.219 -12.25 1 95.31 13 ARG B N 1
ATOM 1536 C CA . ARG B 1 13 ? -17.547 -4.645 -12.352 1 95.31 13 ARG B CA 1
ATOM 1537 C C . ARG B 1 13 ? -16.422 -5.031 -11.391 1 95.31 13 ARG B C 1
ATOM 1539 O O . ARG B 1 13 ? -16.516 -6.051 -10.703 1 95.31 13 ARG B O 1
ATOM 1546 N N . SER B 1 14 ? -15.359 -4.223 -11.43 1 96.25 14 SER B N 1
ATOM 1547 C CA . SER B 1 14 ? -14.195 -4.504 -10.594 1 96.25 14 SER B CA 1
ATOM 1548 C C . SER B 1 14 ? -14.586 -4.602 -9.125 1 96.25 14 SER B C 1
ATOM 1550 O O . SER B 1 14 ? -14.305 -5.602 -8.461 1 96.25 14 SER B O 1
ATOM 1552 N N . ILE B 1 15 ? -15.297 -3.623 -8.656 1 97.75 15 ILE B N 1
ATOM 1553 C CA . ILE B 1 15 ? -15.68 -3.588 -7.25 1 97.75 15 ILE B CA 1
ATOM 1554 C C . ILE B 1 15 ? -16.688 -4.703 -6.957 1 97.75 15 ILE B C 1
ATOM 1556 O O . ILE B 1 15 ? -16.547 -5.43 -5.969 1 97.75 15 ILE B O 1
ATOM 1560 N N . SER B 1 16 ? -17.656 -4.863 -7.812 1 97.31 16 SER B N 1
ATOM 1561 C CA . SER B 1 16 ? -18.672 -5.902 -7.621 1 97.31 16 SER B CA 1
ATOM 1562 C C . SER B 1 16 ? -18.031 -7.285 -7.562 1 97.31 16 SER B C 1
ATOM 1564 O O . SER B 1 16 ? -18.344 -8.078 -6.672 1 97.31 16 SER B O 1
ATOM 1566 N N . GLN B 1 17 ? -17.109 -7.523 -8.453 1 95.62 17 GLN B N 1
ATOM 1567 C CA . GLN B 1 17 ? -16.484 -8.836 -8.523 1 95.62 17 GLN B CA 1
ATOM 1568 C C . GLN B 1 17 ? -15.539 -9.055 -7.34 1 95.62 17 GLN B C 1
ATOM 1570 O O . GLN B 1 17 ? -15.555 -10.117 -6.715 1 95.62 17 GLN B O 1
ATOM 1575 N N . LYS B 1 18 ? -14.789 -8.086 -6.984 1 96.25 18 LYS B N 1
ATOM 1576 C CA . LYS B 1 18 ? -13.805 -8.219 -5.918 1 96.25 18 LYS B CA 1
ATOM 1577 C C . LYS B 1 18 ? -14.484 -8.477 -4.574 1 96.25 18 LYS B C 1
ATOM 1579 O O . LYS B 1 18 ? -14.016 -9.305 -3.787 1 96.25 18 LYS B O 1
ATOM 1584 N N . TYR B 1 19 ? -15.586 -7.805 -4.43 1 97.56 19 TYR B N 1
ATOM 1585 C CA . TYR B 1 19 ? -16.125 -7.793 -3.076 1 97.56 19 TYR B CA 1
ATOM 1586 C C . TYR B 1 19 ? -17.531 -8.406 -3.041 1 97.56 19 TYR B C 1
ATOM 1588 O O . TYR B 1 19 ? -18.188 -8.383 -2.004 1 97.56 19 TYR B O 1
ATOM 1596 N N . GLU B 1 20 ? -18.031 -8.883 -4.195 1 96.19 20 GLU B N 1
ATOM 1597 C CA . GLU B 1 20 ? -19.344 -9.508 -4.328 1 96.19 20 GLU B CA 1
ATOM 1598 C C . GLU B 1 20 ? -20.453 -8.555 -3.896 1 96.19 20 GLU B C 1
ATOM 1600 O O . GLU B 1 20 ? -21.359 -8.945 -3.162 1 96.19 20 GLU B O 1
ATOM 1605 N N . MET B 1 21 ? -20.312 -7.367 -4.301 1 97.06 21 MET B N 1
ATOM 1606 C CA . MET B 1 21 ? -21.328 -6.344 -4.012 1 97.06 21 MET B CA 1
ATOM 1607 C C . MET B 1 21 ? -22.281 -6.18 -5.184 1 97.06 21 MET B C 1
ATOM 1609 O O . MET B 1 21 ? -21.891 -6.324 -6.344 1 97.06 21 MET B O 1
ATOM 1613 N N . ASP B 1 22 ? -23.516 -5.879 -4.875 1 97.06 22 ASP B N 1
ATOM 1614 C CA . ASP B 1 22 ? -24.531 -5.621 -5.898 1 97.06 22 ASP B CA 1
ATOM 1615 C C . ASP B 1 22 ? -24.078 -4.504 -6.84 1 97.06 22 ASP B C 1
ATOM 1617 O O . ASP B 1 22 ? -23.688 -3.424 -6.391 1 97.06 22 ASP B O 1
ATOM 1621 N N . LYS B 1 23 ? -24.156 -4.754 -8.133 1 97.5 23 LYS B N 1
ATOM 1622 C CA . LYS B 1 23 ? -23.719 -3.801 -9.141 1 97.5 23 LYS B CA 1
ATOM 1623 C C . LYS B 1 23 ? -24.484 -2.482 -9.023 1 97.5 23 LYS B C 1
ATOM 1625 O O . LYS B 1 23 ? -23.906 -1.408 -9.211 1 97.5 23 LYS B O 1
ATOM 1630 N N . GLU B 1 24 ? -25.672 -2.596 -8.789 1 98 24 GLU B N 1
ATOM 1631 C CA . GLU B 1 24 ? -26.5 -1.393 -8.695 1 98 24 GLU B CA 1
ATOM 1632 C C . GLU B 1 24 ? -26.094 -0.536 -7.5 1 98 24 GLU B C 1
ATOM 1634 O O . GLU B 1 24 ? -26.094 0.694 -7.582 1 98 24 GLU B O 1
ATOM 1639 N N . LYS B 1 25 ? -25.797 -1.201 -6.434 1 98 25 LYS B N 1
ATOM 1640 C CA . LYS B 1 25 ? -25.328 -0.474 -5.258 1 98 25 LYS B CA 1
ATOM 1641 C C . LYS B 1 25 ? -24 0.238 -5.547 1 98 25 LYS B C 1
ATOM 1643 O O . LYS B 1 25 ? -23.828 1.404 -5.188 1 98 25 LYS B O 1
ATOM 1648 N N . VAL B 1 26 ? -23.109 -0.435 -6.188 1 98.44 26 VAL B N 1
ATOM 1649 C CA . VAL B 1 26 ? -21.828 0.147 -6.551 1 98.44 26 VAL B CA 1
ATOM 1650 C C . VAL B 1 26 ? -22.031 1.311 -7.52 1 98.44 26 VAL B C 1
ATOM 1652 O O . VAL B 1 26 ? -21.422 2.369 -7.367 1 98.44 26 VAL B O 1
ATOM 1655 N N . ARG B 1 27 ? -22.891 1.093 -8.477 1 98.25 27 ARG B N 1
ATOM 1656 C CA . ARG B 1 27 ? -23.219 2.137 -9.445 1 98.25 27 ARG B CA 1
ATOM 1657 C C . ARG B 1 27 ? -23.703 3.4 -8.742 1 98.25 27 ARG B C 1
ATOM 1659 O O . ARG B 1 27 ? -23.25 4.504 -9.047 1 98.25 27 ARG B O 1
ATOM 1666 N N . ASP B 1 28 ? -24.578 3.244 -7.852 1 98.25 28 ASP B N 1
ATOM 1667 C CA . ASP B 1 28 ? -25.125 4.371 -7.109 1 98.25 28 ASP B CA 1
ATOM 1668 C C . ASP B 1 28 ? -24.031 5.141 -6.375 1 98.25 28 ASP B C 1
ATOM 1670 O O . ASP B 1 28 ? -24 6.371 -6.418 1 98.25 28 ASP B O 1
ATOM 1674 N N . ILE B 1 29 ? -23.141 4.434 -5.75 1 98.31 29 ILE B N 1
ATOM 1675 C CA . ILE B 1 29 ? -22.047 5.027 -4.984 1 98.31 29 ILE B CA 1
ATOM 1676 C C . ILE B 1 29 ? -21.156 5.852 -5.91 1 98.31 29 ILE B C 1
ATOM 1678 O O . ILE B 1 29 ? -20.844 7.008 -5.609 1 98.31 29 ILE B O 1
ATOM 1682 N N . LEU B 1 30 ? -20.828 5.273 -7.051 1 98.12 30 LEU B N 1
ATOM 1683 C CA . LEU B 1 30 ? -19.938 5.945 -7.992 1 98.12 30 LEU B CA 1
ATOM 1684 C C . LEU B 1 30 ? -20.641 7.125 -8.656 1 98.12 30 LEU B C 1
ATOM 1686 O O . LEU B 1 30 ? -20.016 8.172 -8.883 1 98.12 30 LEU B O 1
ATOM 1690 N N . GLU B 1 31 ? -21.844 7.027 -8.922 1 97.12 31 GLU B N 1
ATOM 1691 C CA . GLU B 1 31 ? -22.609 8.078 -9.586 1 97.12 31 GLU B CA 1
ATOM 1692 C C . GLU B 1 31 ? -22.859 9.25 -8.648 1 97.12 31 GLU B C 1
ATOM 1694 O O . GLU B 1 31 ? -23.078 10.375 -9.102 1 97.12 31 GLU B O 1
ATOM 1699 N N . ARG B 1 32 ? -22.812 9.008 -7.395 1 96.88 32 ARG B N 1
ATOM 1700 C CA . ARG B 1 32 ? -22.938 10.078 -6.418 1 96.88 32 ARG B CA 1
ATOM 1701 C C . ARG B 1 32 ? -21.641 10.867 -6.297 1 96.88 32 ARG B C 1
ATOM 1703 O O . ARG B 1 32 ? -21.562 11.836 -5.531 1 96.88 32 ARG B O 1
ATOM 1710 N N . GLY B 1 33 ? -20.641 10.32 -6.934 1 95.5 33 GLY B N 1
ATOM 1711 C CA . GLY B 1 33 ? -19.422 11.125 -7.012 1 95.5 33 GLY B CA 1
ATOM 1712 C C . GLY B 1 33 ? -18.281 10.562 -6.207 1 95.5 33 GLY B C 1
ATOM 1713 O O . GLY B 1 33 ? -17.203 11.172 -6.121 1 95.5 33 GLY B O 1
ATOM 1714 N N . VAL B 1 34 ? -18.516 9.461 -5.598 1 96.75 34 VAL B N 1
ATOM 1715 C CA . VAL B 1 34 ? -17.422 8.82 -4.879 1 96.75 34 VAL B CA 1
ATOM 1716 C C . VAL B 1 34 ? -16.375 8.32 -5.875 1 96.75 34 VAL B C 1
ATOM 1718 O O . VAL B 1 34 ? -16.719 7.641 -6.848 1 96.75 34 VAL B O 1
ATOM 1721 N N . ARG B 1 35 ? -15.102 8.719 -5.645 1 95.69 35 ARG B N 1
ATOM 1722 C CA . ARG B 1 35 ? -14.016 8.289 -6.516 1 95.69 35 ARG B CA 1
ATOM 1723 C C . ARG B 1 35 ? -13.828 6.777 -6.453 1 95.69 35 ARG B C 1
ATOM 1725 O O . ARG B 1 35 ? -13.977 6.176 -5.387 1 95.69 35 ARG B O 1
ATOM 1732 N N . TYR B 1 36 ? -13.461 6.141 -7.523 1 97 36 TYR B N 1
ATOM 1733 C CA . TYR B 1 36 ? -13.273 4.699 -7.625 1 97 36 TYR B CA 1
ATOM 1734 C C . TYR B 1 36 ? -12.367 4.188 -6.512 1 97 36 TYR B C 1
ATOM 1736 O O . TYR B 1 36 ? -12.695 3.211 -5.836 1 97 36 TYR B O 1
ATOM 1744 N N . ALA B 1 37 ? -11.242 4.867 -6.316 1 96.94 37 ALA B N 1
ATOM 1745 C CA . ALA B 1 37 ? -10.266 4.426 -5.32 1 96.94 37 ALA B CA 1
ATOM 1746 C C . ALA B 1 37 ? -10.883 4.41 -3.924 1 96.94 37 ALA B C 1
ATOM 1748 O O . ALA B 1 37 ? -10.625 3.494 -3.137 1 96.94 37 ALA B O 1
ATOM 1749 N N . ASP B 1 38 ? -11.703 5.398 -3.609 1 97.69 38 ASP B N 1
ATOM 1750 C CA . ASP B 1 38 ? -12.367 5.469 -2.312 1 97.69 38 ASP B CA 1
ATOM 1751 C C . ASP B 1 38 ? -13.438 4.387 -2.184 1 97.69 38 ASP B C 1
ATOM 1753 O O . ASP B 1 38 ? -13.57 3.76 -1.13 1 97.69 38 ASP B O 1
ATOM 1757 N N . ALA B 1 39 ? -14.18 4.199 -3.26 1 98.25 39 ALA B N 1
ATOM 1758 C CA . ALA B 1 39 ? -15.211 3.166 -3.248 1 98.25 39 ALA B CA 1
ATOM 1759 C C . ALA B 1 39 ? -14.594 1.778 -3.08 1 98.25 39 ALA B C 1
ATOM 1761 O O . ALA B 1 39 ? -15.117 0.95 -2.33 1 98.25 39 ALA B O 1
ATOM 1762 N N . ASP B 1 40 ? -13.523 1.562 -3.793 1 98.12 40 ASP B N 1
ATOM 1763 C CA . ASP B 1 40 ? -12.836 0.28 -3.707 1 98.12 40 ASP B CA 1
ATOM 1764 C C . ASP B 1 40 ? -12.336 0.02 -2.287 1 98.12 40 ASP B C 1
ATOM 1766 O O . ASP B 1 40 ? -12.547 -1.061 -1.735 1 98.12 40 ASP B O 1
ATOM 1770 N N . LYS B 1 41 ? -11.734 1.005 -1.687 1 98.38 41 LYS B N 1
ATOM 1771 C CA . LYS B 1 41 ? -11.219 0.889 -0.324 1 98.38 41 LYS B CA 1
ATOM 1772 C C . LYS B 1 41 ? -12.359 0.713 0.677 1 98.38 41 LYS B C 1
ATOM 1774 O O . LYS B 1 41 ? -12.258 -0.08 1.614 1 98.38 41 LYS B O 1
ATOM 1779 N N . ALA B 1 42 ? -13.383 1.431 0.477 1 98.69 42 ALA B N 1
ATOM 1780 C CA . ALA B 1 42 ? -14.547 1.306 1.351 1 98.69 42 ALA B CA 1
ATOM 1781 C C . ALA B 1 42 ? -15.148 -0.094 1.266 1 98.69 42 ALA B C 1
ATOM 1783 O O . ALA B 1 42 ? -15.523 -0.675 2.285 1 98.69 42 ALA B O 1
ATOM 1784 N N . ALA B 1 43 ? -15.227 -0.574 0.056 1 98.5 43 ALA B N 1
ATOM 1785 C CA . ALA B 1 43 ? -15.758 -1.919 -0.144 1 98.5 43 ALA B CA 1
ATOM 1786 C C . ALA B 1 43 ? -14.891 -2.963 0.553 1 98.5 43 ALA B C 1
ATOM 1788 O O . ALA B 1 43 ? -15.406 -3.885 1.189 1 98.5 43 ALA B O 1
ATOM 1789 N N . LEU B 1 44 ? -13.586 -2.766 0.429 1 98.19 44 LEU B N 1
ATOM 1790 C CA . LEU B 1 44 ? -12.664 -3.666 1.115 1 98.19 44 LEU B CA 1
ATOM 1791 C C . LEU B 1 44 ? -12.906 -3.645 2.621 1 98.19 44 LEU B C 1
ATOM 1793 O O . LEU B 1 44 ? -13.07 -4.699 3.242 1 98.19 44 LEU B O 1
ATOM 1797 N N . PHE B 1 45 ? -12.938 -2.441 3.229 1 98.5 45 PHE B N 1
ATOM 1798 C CA . PHE B 1 45 ? -13.125 -2.318 4.668 1 98.5 45 PHE B CA 1
ATOM 1799 C C . PHE B 1 45 ? -14.484 -2.859 5.086 1 98.5 45 PHE B C 1
ATOM 1801 O O . PHE B 1 45 ? -14.617 -3.494 6.137 1 98.5 45 PHE B O 1
ATOM 1808 N N . ALA B 1 46 ? -15.516 -2.625 4.273 1 98.19 46 ALA B N 1
ATOM 1809 C CA . ALA B 1 46 ? -16.844 -3.18 4.543 1 98.19 46 ALA B CA 1
ATOM 1810 C C . ALA B 1 46 ? -16.797 -4.703 4.59 1 98.19 46 ALA B C 1
ATOM 1812 O O . ALA B 1 46 ? -17.344 -5.32 5.504 1 98.19 46 ALA B O 1
ATOM 1813 N N . CYS B 1 47 ? -16.094 -5.234 3.645 1 96.38 47 CYS B N 1
ATOM 1814 C CA . CYS B 1 47 ? -15.977 -6.688 3.57 1 96.38 47 CYS B CA 1
ATOM 1815 C C . CYS B 1 47 ? -15.219 -7.23 4.777 1 96.38 47 CYS B C 1
ATOM 1817 O O . CYS B 1 47 ? -15.617 -8.242 5.359 1 96.38 47 CYS B O 1
ATOM 1819 N N . MET B 1 48 ? -14.211 -6.547 5.156 1 96.19 48 MET B N 1
ATOM 1820 C CA . MET B 1 48 ? -13.367 -6.996 6.258 1 96.19 48 MET B CA 1
ATOM 1821 C C . MET B 1 48 ? -14.109 -6.898 7.586 1 96.19 48 MET B C 1
ATOM 1823 O O . MET B 1 48 ? -13.867 -7.688 8.5 1 96.19 48 MET B O 1
ATOM 1827 N N . THR B 1 49 ? -15.008 -6 7.73 1 96.81 49 THR B N 1
ATOM 1828 C CA . THR B 1 49 ? -15.609 -5.715 9.031 1 96.81 49 THR B CA 1
ATOM 1829 C C . THR B 1 49 ? -17.062 -6.211 9.078 1 96.81 49 THR B C 1
ATOM 1831 O O . THR B 1 49 ? -17.641 -6.328 10.156 1 96.81 49 THR B O 1
ATOM 1834 N N . GLY B 1 50 ? -17.703 -6.395 7.941 1 95.81 50 GLY B N 1
ATOM 1835 C CA . GLY B 1 50 ? -19.109 -6.754 7.871 1 95.81 50 GLY B CA 1
ATOM 1836 C C . GLY B 1 50 ? -20.031 -5.559 7.973 1 95.81 50 GLY B C 1
ATOM 1837 O O . GLY B 1 50 ? -21.266 -5.715 8.016 1 95.81 50 GLY B O 1
ATOM 1838 N N . LYS B 1 51 ? -19.5 -4.402 7.992 1 97.12 51 LYS B N 1
ATOM 1839 C CA . LYS B 1 51 ? -20.312 -3.184 8.047 1 97.12 51 LYS B CA 1
ATOM 1840 C C . LYS B 1 51 ? -20.828 -2.803 6.668 1 97.12 51 LYS B C 1
ATOM 1842 O O . LYS B 1 51 ? -20.281 -3.23 5.652 1 97.12 51 LYS B O 1
ATOM 1847 N N . ASP B 1 52 ? -21.844 -2.047 6.73 1 97.5 52 ASP B N 1
ATOM 1848 C CA . ASP B 1 52 ? -22.359 -1.502 5.477 1 97.5 52 ASP B CA 1
ATOM 1849 C C . ASP B 1 52 ? -21.359 -0.525 4.859 1 97.5 52 ASP B C 1
ATOM 1851 O O . ASP B 1 52 ? -20.75 0.281 5.566 1 97.5 52 ASP B O 1
ATOM 1855 N N . ILE B 1 53 ? -21.188 -0.572 3.555 1 98.5 53 ILE B N 1
ATOM 1856 C CA . ILE B 1 53 ? -20.234 0.286 2.865 1 98.5 53 ILE B CA 1
ATOM 1857 C C . ILE B 1 53 ? -20.578 1.752 3.117 1 98.5 53 ILE B C 1
ATOM 1859 O O . ILE B 1 53 ? -19.688 2.604 3.191 1 98.5 53 ILE B O 1
ATOM 1863 N N . GLU B 1 54 ? -21.812 2.104 3.262 1 98 54 GLU B N 1
ATOM 1864 C CA . GLU B 1 54 ? -22.234 3.477 3.514 1 98 54 GLU B CA 1
ATOM 1865 C C . GLU B 1 54 ? -21.703 3.982 4.852 1 98 54 GLU B C 1
ATOM 1867 O O . GLU B 1 54 ? -21.391 5.164 4.992 1 98 54 GLU B O 1
ATOM 1872 N N . GLU B 1 55 ? -21.656 3.088 5.801 1 98.19 55 GLU B N 1
ATOM 1873 C CA . GLU B 1 55 ? -21.078 3.451 7.094 1 98.19 55 GLU B CA 1
ATOM 1874 C C . GLU B 1 55 ? -19.594 3.783 6.969 1 98.19 55 GLU B C 1
ATOM 1876 O O . GLU B 1 55 ? -19.125 4.75 7.566 1 98.19 55 GLU B O 1
ATOM 1881 N N . VAL B 1 56 ? -18.891 2.988 6.195 1 98.56 56 VAL B N 1
ATOM 1882 C CA . VAL B 1 56 ? -17.469 3.209 5.969 1 98.56 56 VAL B CA 1
ATOM 1883 C C . VAL B 1 56 ? -17.266 4.531 5.234 1 98.56 56 VAL B C 1
ATOM 1885 O O . VAL B 1 56 ? -16.391 5.328 5.609 1 98.56 56 VAL B O 1
ATOM 1888 N N . LEU B 1 57 ? -18.062 4.754 4.191 1 98.25 57 LEU B N 1
ATOM 1889 C CA . LEU B 1 57 ? -17.969 5.98 3.412 1 98.25 57 LEU B CA 1
ATOM 1890 C C . LEU B 1 57 ? -18.281 7.203 4.27 1 98.25 57 LEU B C 1
ATOM 1892 O O . LEU B 1 57 ? -17.703 8.273 4.074 1 98.25 57 LEU B O 1
ATOM 1896 N N . ALA B 1 58 ? -19.188 7.047 5.227 1 97.38 58 ALA B N 1
ATOM 1897 C CA . ALA B 1 58 ? -19.516 8.133 6.148 1 97.38 58 ALA B CA 1
ATOM 1898 C C . ALA B 1 58 ? -18.297 8.508 7.004 1 97.38 58 ALA B C 1
ATOM 1900 O O . ALA B 1 58 ? -18.016 9.688 7.215 1 97.38 58 ALA B O 1
ATOM 1901 N N . LEU B 1 59 ? -17.562 7.516 7.457 1 97.25 59 LEU B N 1
ATOM 1902 C CA . LEU B 1 59 ? -16.328 7.77 8.203 1 97.25 59 LEU B CA 1
ATOM 1903 C C . LEU B 1 59 ? -15.297 8.461 7.32 1 97.25 59 LEU B C 1
ATOM 1905 O O . LEU B 1 59 ? -14.617 9.398 7.762 1 97.25 59 LEU B O 1
ATOM 1909 N N . ARG B 1 60 ? -15.188 8.016 6.059 1 97.56 60 ARG B N 1
ATOM 1910 C CA . ARG B 1 60 ? -14.203 8.531 5.117 1 97.56 60 ARG B CA 1
ATOM 1911 C C . ARG B 1 60 ? -14.453 10.008 4.82 1 97.56 60 ARG B C 1
ATOM 1913 O O . ARG B 1 60 ? -13.516 10.766 4.559 1 97.56 60 ARG B O 1
ATOM 1920 N N . ARG B 1 61 ? -15.695 10.406 4.891 1 94.62 61 ARG B N 1
ATOM 1921 C CA . ARG B 1 61 ? -16.031 11.805 4.637 1 94.62 61 ARG B CA 1
ATOM 1922 C C . ARG B 1 61 ? -15.398 12.727 5.676 1 94.62 61 ARG B C 1
ATOM 1924 O O . ARG B 1 61 ? -15.039 13.859 5.367 1 94.62 61 ARG B O 1
ATOM 1931 N N . GLU B 1 62 ? -15.148 12.164 6.777 1 94.12 62 GLU B N 1
ATOM 1932 C CA . GLU B 1 62 ? -14.688 13 7.883 1 94.12 62 GLU B CA 1
ATOM 1933 C C . GLU B 1 62 ? -13.211 12.773 8.172 1 94.12 62 GLU B C 1
ATOM 1935 O O . GLU B 1 62 ? -12.531 13.664 8.688 1 94.12 62 GLU B O 1
ATOM 1940 N N . GLU B 1 63 ? -12.766 11.609 7.828 1 96.56 63 GLU B N 1
ATOM 1941 C CA . GLU B 1 63 ? -11.445 11.195 8.305 1 96.56 63 GLU B CA 1
ATOM 1942 C C . GLU B 1 63 ? -10.609 10.625 7.164 1 96.56 63 GLU B C 1
ATOM 1944 O O . GLU B 1 63 ? -11.148 10.094 6.191 1 96.56 63 GLU B O 1
ATOM 1949 N N . PRO B 1 64 ? -9.273 10.773 7.254 1 96.94 64 PRO B N 1
ATOM 1950 C CA . PRO B 1 64 ? -8.438 10.016 6.32 1 96.94 64 PRO B CA 1
ATOM 1951 C C . PRO B 1 64 ? -8.508 8.508 6.543 1 96.94 64 PRO B C 1
ATOM 1953 O O . PRO B 1 64 ? -8.984 8.055 7.59 1 96.94 64 PRO B O 1
ATOM 1956 N N . TRP B 1 65 ? -8.125 7.754 5.641 1 97.5 65 TRP B N 1
ATOM 1957 C CA . TRP B 1 65 ? -8.32 6.309 5.625 1 97.5 65 TRP B CA 1
ATOM 1958 C C . TRP B 1 65 ? -7.648 5.656 6.832 1 97.5 65 TRP B C 1
ATOM 1960 O O . TRP B 1 65 ? -8.164 4.684 7.387 1 97.5 65 TRP B O 1
ATOM 1970 N N . GLY B 1 66 ? -6.445 6.152 7.203 1 97.38 66 GLY B N 1
ATOM 1971 C CA . GLY B 1 66 ? -5.809 5.598 8.383 1 97.38 66 GLY B CA 1
ATOM 1972 C C . GLY B 1 66 ? -6.676 5.684 9.625 1 97.38 66 GLY B C 1
ATOM 1973 O O . GLY B 1 66 ? -6.754 4.73 10.406 1 97.38 66 GLY B O 1
ATOM 1974 N N . ARG B 1 67 ? -7.324 6.797 9.766 1 97.62 67 ARG B N 1
ATOM 1975 C CA . ARG B 1 67 ? -8.234 6.988 10.891 1 97.62 67 ARG B CA 1
ATOM 1976 C C . ARG B 1 67 ? -9.445 6.07 10.781 1 97.62 67 ARG B C 1
ATOM 1978 O O . ARG B 1 67 ? -9.891 5.496 11.773 1 97.62 67 ARG B O 1
ATOM 1985 N N . VAL B 1 68 ? -9.945 5.977 9.562 1 98.06 68 VAL B N 1
ATOM 1986 C CA . VAL B 1 68 ? -11.086 5.098 9.32 1 98.06 68 VAL B CA 1
ATOM 1987 C C . VAL B 1 68 ? -10.734 3.67 9.727 1 98.06 68 VAL B C 1
ATOM 1989 O O . VAL B 1 68 ? -11.516 3.008 10.414 1 98.06 68 VAL B O 1
ATOM 1992 N N . GLN B 1 69 ? -9.578 3.254 9.305 1 97.81 69 GLN B N 1
ATOM 1993 C CA . GLN B 1 69 ? -9.102 1.91 9.617 1 97.81 69 GLN B CA 1
ATOM 1994 C C . GLN B 1 69 ? -9.055 1.684 11.125 1 97.81 69 GLN B C 1
ATOM 1996 O O . GLN B 1 69 ? -9.508 0.648 11.617 1 97.81 69 GLN B O 1
ATOM 2001 N N . VAL B 1 70 ? -8.5 2.607 11.859 1 97.31 70 VAL B N 1
ATOM 2002 C CA . VAL B 1 70 ? -8.391 2.525 13.312 1 97.31 70 VAL B CA 1
ATOM 2003 C C . VAL B 1 70 ? -9.781 2.5 13.938 1 97.31 70 VAL B C 1
ATOM 2005 O O . VAL B 1 70 ? -10.055 1.686 14.82 1 97.31 70 VAL B O 1
ATOM 2008 N N . ARG B 1 71 ? -10.664 3.311 13.5 1 97.06 71 ARG B N 1
ATOM 2009 C CA . ARG B 1 71 ? -12.008 3.406 14.047 1 97.06 71 ARG B CA 1
ATOM 2010 C C . ARG B 1 71 ? -12.797 2.123 13.797 1 97.06 71 ARG B C 1
ATOM 2012 O O . ARG B 1 71 ? -13.664 1.753 14.594 1 97.06 71 ARG B O 1
ATOM 2019 N N . LEU B 1 72 ? -12.461 1.479 12.703 1 97.69 72 LEU B N 1
ATOM 2020 C CA . LEU B 1 72 ? -13.133 0.228 12.367 1 97.69 72 LEU B CA 1
ATOM 2021 C C . LEU B 1 72 ? -12.508 -0.943 13.117 1 97.69 72 LEU B C 1
ATOM 2023 O O . LEU B 1 72 ? -12.992 -2.074 13.023 1 97.69 72 LEU B O 1
ATOM 2027 N N . GLY B 1 73 ? -11.406 -0.71 13.773 1 95.56 73 GLY B N 1
ATOM 2028 C CA . GLY B 1 73 ? -10.773 -1.726 14.594 1 95.56 73 GLY B CA 1
ATOM 2029 C C . GLY B 1 73 ? -9.969 -2.73 13.789 1 95.56 73 GLY B C 1
ATOM 2030 O O . GLY B 1 73 ? -9.797 -3.877 14.211 1 95.56 73 GLY B O 1
ATOM 2031 N N . ILE B 1 74 ? -9.547 -2.389 12.594 1 94.88 74 ILE B N 1
ATOM 2032 C CA . ILE B 1 74 ? -8.797 -3.316 11.758 1 94.88 74 ILE B CA 1
ATOM 2033 C C . ILE B 1 74 ? -7.371 -2.797 11.562 1 94.88 74 ILE B C 1
ATOM 2035 O O . ILE B 1 74 ? -7.062 -2.18 10.547 1 94.88 74 ILE B O 1
ATOM 2039 N N . THR B 1 75 ? -6.48 -3.031 12.492 1 93.12 75 THR B N 1
ATOM 2040 C CA . THR B 1 75 ? -5.074 -2.652 12.445 1 93.12 75 THR B CA 1
ATOM 2041 C C . THR B 1 75 ? -4.184 -3.838 12.797 1 93.12 75 THR B C 1
ATOM 2043 O O . THR B 1 75 ? -4.66 -4.844 13.328 1 93.12 75 THR B O 1
ATOM 2046 N N . GLY B 1 76 ? -2.977 -3.76 12.359 1 92.69 76 GLY B N 1
ATOM 2047 C CA . GLY B 1 76 ? -2 -4.777 12.719 1 92.69 76 GLY B CA 1
ATOM 2048 C C . GLY B 1 76 ? -2.408 -6.172 12.289 1 92.69 76 GLY B C 1
ATOM 2049 O O . GLY B 1 76 ? -2.816 -6.379 11.141 1 92.69 76 GLY B O 1
ATOM 2050 N N . ASP B 1 77 ? -2.371 -7.129 13.242 1 93.62 77 ASP B N 1
ATOM 2051 C CA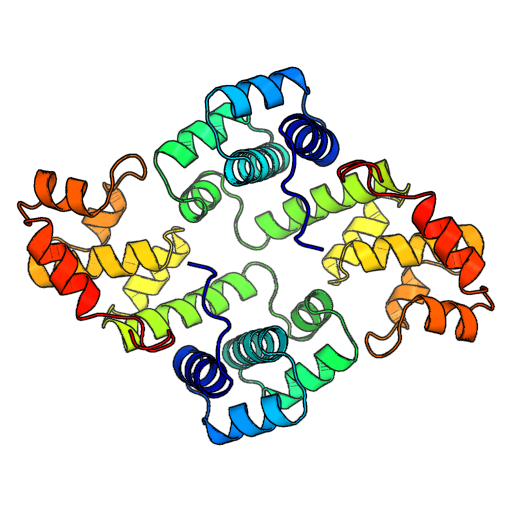 . ASP B 1 77 ? -2.623 -8.539 12.969 1 93.62 77 ASP B CA 1
ATOM 2052 C C . ASP B 1 77 ? -4.066 -8.766 12.523 1 93.62 77 ASP B C 1
ATOM 2054 O O . ASP B 1 77 ? -4.34 -9.633 11.695 1 93.62 77 ASP B O 1
ATOM 2058 N N . ARG B 1 78 ? -4.918 -7.949 13.109 1 94.31 78 ARG B N 1
ATOM 2059 C CA . ARG B 1 78 ? -6.316 -8.078 12.719 1 94.31 78 ARG B CA 1
ATOM 2060 C C . ARG B 1 78 ? -6.523 -7.691 11.258 1 94.31 78 ARG B C 1
ATOM 2062 O O . ARG B 1 78 ? -7.289 -8.336 10.547 1 94.31 78 ARG B O 1
ATOM 2069 N N . TYR B 1 79 ? -5.875 -6.668 10.852 1 94.81 79 TYR B N 1
ATOM 2070 C CA . TYR B 1 79 ? -5.934 -6.277 9.453 1 94.81 79 TYR B CA 1
ATOM 2071 C C . TYR B 1 79 ? -5.414 -7.391 8.547 1 94.81 79 TYR B C 1
ATOM 2073 O O . TYR B 1 79 ? -6.066 -7.762 7.57 1 94.81 79 TYR B O 1
ATOM 2081 N N . ASP B 1 80 ? -4.27 -7.926 8.875 1 94.75 80 ASP B N 1
ATOM 2082 C CA . ASP B 1 80 ? -3.646 -8.969 8.062 1 94.75 80 ASP B CA 1
ATOM 2083 C C . ASP B 1 80 ? -4.574 -10.172 7.914 1 94.75 80 ASP B C 1
ATOM 2085 O O . ASP B 1 80 ? -4.785 -10.664 6.805 1 94.75 80 ASP B O 1
ATOM 2089 N N . GLU B 1 81 ? -5.086 -10.578 9.016 1 96.5 81 GLU B N 1
ATOM 2090 C CA . GLU B 1 81 ? -5.949 -11.758 9.016 1 96.5 81 GLU B CA 1
ATOM 2091 C C . GLU B 1 81 ? -7.168 -11.547 8.117 1 96.5 81 GLU B C 1
ATOM 2093 O O . GLU B 1 81 ? -7.473 -12.391 7.277 1 96.5 81 GLU B O 1
ATOM 2098 N N . LYS B 1 82 ? -7.812 -10.43 8.312 1 96.44 82 LYS B N 1
ATOM 2099 C CA . LYS B 1 82 ? -9.023 -10.141 7.543 1 96.44 82 LYS B CA 1
ATOM 2100 C C . LYS B 1 82 ? -8.688 -9.922 6.066 1 96.44 82 LYS B C 1
ATOM 2102 O O . LYS B 1 82 ? -9.43 -10.359 5.188 1 96.44 82 LYS B O 1
ATOM 2107 N N . TYR B 1 83 ? -7.652 -9.281 5.863 1 96.56 83 TYR B N 1
ATOM 2108 C CA . TYR B 1 83 ? -7.227 -8.992 4.496 1 96.56 83 TYR B CA 1
ATOM 2109 C C . TYR B 1 83 ? -6.867 -10.281 3.758 1 96.56 83 TYR B C 1
ATOM 2111 O O . TYR B 1 83 ? -7.285 -10.484 2.615 1 96.56 83 TYR B O 1
ATOM 2119 N N . PHE B 1 84 ? -6.133 -11.141 4.398 1 97.62 84 PHE B N 1
ATOM 2120 C CA . PHE B 1 84 ? -5.734 -12.398 3.779 1 97.62 84 PHE B CA 1
ATOM 2121 C C . PHE B 1 84 ? -6.945 -13.289 3.547 1 97.62 84 PHE B C 1
ATOM 2123 O O . PHE B 1 84 ? -7.02 -13.992 2.533 1 97.62 84 PHE B O 1
ATOM 2130 N N . ARG B 1 85 ? -7.828 -13.266 4.457 1 97.25 85 ARG B N 1
ATOM 2131 C CA . ARG B 1 85 ? -9.039 -14.07 4.273 1 97.25 85 ARG B CA 1
ATOM 2132 C C . ARG B 1 85 ? -9.836 -13.578 3.074 1 97.25 85 ARG B C 1
ATOM 2134 O O . ARG B 1 85 ? -10.328 -14.383 2.281 1 97.25 85 ARG B O 1
ATOM 2141 N N . HIS B 1 86 ? -9.922 -12.328 2.986 1 96.69 86 HIS B N 1
ATOM 2142 C CA . HIS B 1 86 ? -10.625 -11.766 1.84 1 96.69 86 HIS B CA 1
ATOM 2143 C C . HIS B 1 86 ? -9.945 -12.148 0.531 1 96.69 86 HIS B C 1
ATOM 2145 O O . HIS B 1 86 ? -10.617 -12.555 -0.423 1 96.69 86 HIS B O 1
ATOM 2151 N N . ARG B 1 87 ? -8.703 -12.023 0.492 1 96.88 87 ARG B N 1
ATOM 2152 C CA . ARG B 1 87 ? -7.949 -12.359 -0.707 1 96.88 87 ARG B CA 1
ATOM 2153 C C . ARG B 1 87 ? -8.055 -13.852 -1.016 1 96.88 87 ARG B C 1
ATOM 2155 O O . ARG B 1 87 ? -8.156 -14.242 -2.18 1 96.88 87 ARG B O 1
ATOM 2162 N N . ALA B 1 88 ? -7.992 -14.617 0.017 1 98.31 88 ALA B N 1
ATOM 2163 C CA . ALA B 1 88 ? -8.125 -16.062 -0.152 1 98.31 88 ALA B CA 1
ATOM 2164 C C . ALA B 1 88 ? -9.484 -16.422 -0.747 1 98.31 88 ALA B C 1
ATOM 2166 O O . ALA B 1 88 ? -9.578 -17.266 -1.635 1 98.31 88 ALA B O 1
ATOM 2167 N N . CYS B 1 89 ? -10.477 -15.758 -0.25 1 97.19 89 CYS B N 1
ATOM 2168 C CA . CYS B 1 89 ? -11.82 -15.977 -0.775 1 97.19 89 CYS B CA 1
ATOM 2169 C C . CYS B 1 89 ? -11.891 -15.641 -2.26 1 97.19 89 CYS B C 1
ATOM 2171 O O . CYS B 1 89 ? -12.484 -16.375 -3.045 1 97.19 89 CYS B O 1
ATOM 2173 N N . ARG B 1 90 ? -11.297 -14.633 -2.635 1 96.06 90 ARG B N 1
ATOM 2174 C CA . ARG B 1 90 ? -11.297 -14.227 -4.035 1 96.06 90 ARG B CA 1
ATOM 2175 C C . ARG B 1 90 ? -10.547 -15.234 -4.898 1 96.06 90 ARG B C 1
ATOM 2177 O O . ARG B 1 90 ? -10.992 -15.562 -6 1 96.06 90 ARG B O 1
ATOM 2184 N N . LEU B 1 91 ? -9.406 -15.656 -4.41 1 98 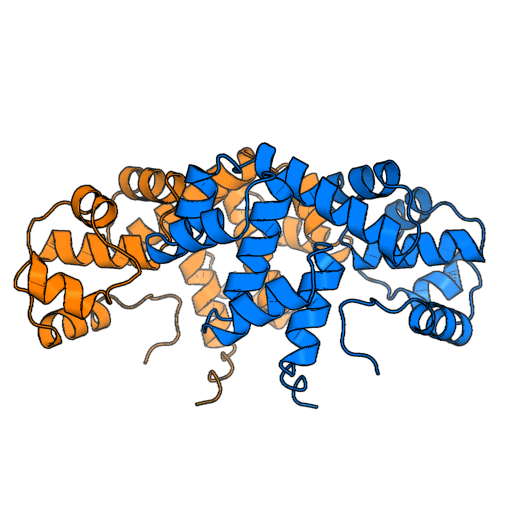91 LEU B N 1
ATOM 2185 C CA . LEU B 1 91 ? -8.641 -16.672 -5.129 1 98 91 LEU B CA 1
ATOM 2186 C C . LEU B 1 91 ? -9.469 -17.938 -5.332 1 98 91 LEU B C 1
ATOM 2188 O O . LEU B 1 91 ? -9.367 -18.578 -6.375 1 98 91 LEU B O 1
ATOM 2192 N N . HIS B 1 92 ? -10.25 -18.266 -4.355 1 98.06 92 HIS B N 1
ATOM 2193 C CA . HIS B 1 92 ? -11.148 -19.422 -4.461 1 98.06 92 HIS B CA 1
ATOM 2194 C C . HIS B 1 92 ? -12.227 -19.172 -5.508 1 98.06 92 HIS B C 1
ATOM 2196 O O . HIS B 1 92 ? -12.422 -20 -6.406 1 98.06 92 HIS B O 1
ATOM 2202 N N . ARG B 1 93 ? -12.844 -18.078 -5.441 1 96.31 93 ARG B N 1
ATOM 2203 C CA . ARG B 1 93 ? -13.961 -17.766 -6.324 1 96.31 93 ARG B CA 1
ATOM 2204 C C . ARG B 1 93 ? -13.5 -17.641 -7.77 1 96.31 93 ARG B C 1
ATOM 2206 O O . ARG B 1 93 ? -14.195 -18.062 -8.695 1 96.31 93 ARG B O 1
ATOM 2213 N N . PHE B 1 94 ? -12.336 -17.031 -7.867 1 96.44 94 PHE B N 1
ATOM 2214 C CA . PHE B 1 94 ? -11.891 -16.688 -9.211 1 96.44 94 PHE B CA 1
ATOM 2215 C C . PHE B 1 94 ? -11.195 -17.891 -9.859 1 96.44 94 PHE B C 1
ATOM 2217 O O . PHE B 1 94 ? -11.336 -18.109 -11.062 1 96.44 94 PHE B O 1
ATOM 2224 N N . TYR B 1 95 ? -10.461 -18.672 -9.055 1 96.81 95 TYR B N 1
ATOM 2225 C CA . TYR B 1 95 ? -9.539 -19.625 -9.672 1 96.81 95 TYR B CA 1
ATOM 2226 C C . TYR B 1 95 ? -9.734 -21.031 -9.102 1 96.81 95 TYR B C 1
ATOM 2228 O O . TYR B 1 95 ? -9.125 -21.984 -9.578 1 96.81 95 TYR B O 1
ATOM 2236 N N . GLY B 1 96 ? -10.453 -21.109 -8.016 1 97 96 GLY B N 1
ATOM 2237 C CA . GLY B 1 96 ? -10.773 -22.422 -7.473 1 97 96 GLY B CA 1
ATOM 2238 C C . GLY B 1 96 ? -9.797 -22.891 -6.41 1 97 96 GLY B C 1
ATOM 2239 O O . GLY B 1 96 ? -9.898 -24.016 -5.922 1 97 96 GLY B O 1
ATOM 2240 N N . VAL B 1 97 ? -8.891 -22 -6.008 1 98.25 97 VAL B N 1
ATOM 2241 C CA . VAL B 1 97 ? -7.953 -22.359 -4.953 1 98.25 97 VAL B CA 1
ATOM 2242 C C . VAL B 1 97 ? -8.695 -22.562 -3.637 1 98.25 97 VAL B C 1
ATOM 2244 O O . VAL B 1 97 ? -9.508 -21.719 -3.242 1 98.25 97 VAL B O 1
ATOM 2247 N N . GLU B 1 98 ? -8.484 -23.688 -3 1 98.5 98 GLU B N 1
ATOM 2248 C CA . GLU B 1 98 ? -9.086 -23.859 -1.683 1 98.5 98 GLU B CA 1
ATOM 2249 C C . GLU B 1 98 ? -8.727 -22.703 -0.75 1 98.5 98 GLU B C 1
ATOM 2251 O O . GLU B 1 98 ? -7.555 -22.344 -0.634 1 98.5 98 GLU B O 1
ATOM 2256 N N . GLU B 1 99 ? -9.641 -22.203 -0.046 1 98.12 99 GLU B N 1
ATOM 2257 C CA . GLU B 1 99 ? -9.477 -20.984 0.721 1 98.12 99 GLU B CA 1
ATOM 2258 C C . GLU B 1 99 ? -8.375 -21.125 1.77 1 98.12 99 GLU B C 1
ATOM 2260 O O . GLU B 1 99 ? -7.551 -20.219 1.936 1 98.12 99 GLU B O 1
ATOM 2265 N N . ASP B 1 100 ? -8.375 -22.188 2.463 1 98.38 100 ASP B N 1
ATOM 2266 C CA . ASP B 1 100 ? -7.395 -22.359 3.529 1 98.38 100 ASP B CA 1
ATOM 2267 C C . ASP B 1 100 ? -5.98 -22.453 2.963 1 98.38 100 ASP B C 1
ATOM 2269 O O . ASP B 1 100 ? -5.035 -21.922 3.557 1 98.38 100 ASP B O 1
ATOM 2273 N N . ARG B 1 101 ? -5.867 -23.141 1.819 1 98.69 101 ARG B N 1
ATOM 2274 C CA . ARG B 1 101 ? -4.566 -23.203 1.166 1 98.69 101 ARG B CA 1
ATOM 2275 C C . ARG B 1 101 ? -4.102 -21.828 0.705 1 98.69 101 ARG B C 1
ATOM 2277 O O . ARG B 1 101 ? -2.939 -21.469 0.898 1 98.69 101 ARG B O 1
ATOM 2284 N N . ALA B 1 102 ? -5.055 -21.109 0.138 1 98.81 102 ALA B N 1
ATOM 2285 C CA . ALA B 1 102 ? -4.758 -19.75 -0.294 1 98.81 102 ALA B CA 1
ATOM 2286 C C . ALA B 1 102 ? -4.371 -18.859 0.893 1 98.81 102 ALA B C 1
ATOM 2288 O O . ALA B 1 102 ? -3.379 -18.125 0.835 1 98.81 102 ALA B O 1
ATOM 2289 N N . PHE B 1 103 ? -5.141 -18.953 1.955 1 98.69 103 PHE B N 1
ATOM 2290 C CA . PHE B 1 103 ? -4.902 -18.172 3.16 1 98.69 103 PHE B CA 1
ATOM 2291 C C . PHE B 1 103 ? -3.508 -18.438 3.711 1 98.69 103 PHE B C 1
ATOM 2293 O O . PHE B 1 103 ? -2.777 -17.5 4.043 1 98.69 103 PHE B O 1
ATOM 2300 N N . ASN B 1 104 ? -3.129 -19.672 3.795 1 98.56 104 ASN B N 1
ATOM 2301 C CA . ASN B 1 104 ? -1.822 -20.031 4.324 1 98.56 104 ASN B CA 1
ATOM 2302 C C . ASN B 1 104 ? -0.689 -19.516 3.445 1 98.56 104 ASN B C 1
ATOM 2304 O O . ASN B 1 104 ? 0.323 -19.031 3.949 1 98.56 104 ASN B O 1
ATOM 2308 N N . ALA B 1 105 ? -0.867 -19.625 2.129 1 98.75 105 ALA B N 1
ATOM 2309 C CA . ALA B 1 105 ? 0.139 -19.109 1.201 1 98.75 105 ALA B CA 1
ATOM 2310 C C . ALA B 1 105 ? 0.296 -17.594 1.344 1 98.75 105 ALA B C 1
ATOM 2312 O O . ALA B 1 105 ? 1.415 -17.078 1.328 1 98.75 105 ALA B O 1
ATOM 2313 N N . LEU B 1 106 ? -0.857 -16.922 1.486 1 98.44 106 LEU B N 1
ATOM 2314 C CA . LEU B 1 106 ? -0.831 -15.477 1.686 1 98.44 106 LEU B CA 1
ATOM 2315 C C . LEU B 1 106 ? -0.111 -15.125 2.982 1 98.44 106 LEU B C 1
ATOM 2317 O O . LEU B 1 106 ? 0.706 -14.203 3.01 1 98.44 106 LEU B O 1
ATOM 2321 N N . LYS B 1 107 ? -0.374 -15.812 4 1 97.5 107 LYS B N 1
ATOM 2322 C CA . LYS B 1 107 ? 0.268 -15.602 5.293 1 97.5 107 LYS B CA 1
ATOM 2323 C C . LYS B 1 107 ? 1.777 -15.805 5.199 1 97.5 107 LYS B C 1
ATOM 2325 O O . LYS B 1 107 ? 2.543 -15.148 5.906 1 97.5 107 LYS B O 1
ATOM 2330 N N . GLU B 1 108 ? 2.127 -16.688 4.305 1 97.44 108 GLU B N 1
ATOM 2331 C CA . GLU B 1 108 ? 3.547 -16.953 4.094 1 97.44 108 GLU B CA 1
ATOM 2332 C C . GLU B 1 108 ? 4.199 -15.859 3.266 1 97.44 108 GLU B C 1
ATOM 2334 O O . GLU B 1 108 ? 5.422 -15.828 3.111 1 97.44 108 GLU B O 1
ATOM 2339 N N . GLY B 1 109 ? 3.385 -15.016 2.674 1 97.75 109 GLY B N 1
ATOM 2340 C CA . GLY B 1 109 ? 3.938 -13.844 2.012 1 97.75 109 GLY B CA 1
ATOM 2341 C C . GLY B 1 109 ? 3.869 -13.922 0.499 1 97.75 109 GLY B C 1
ATOM 2342 O O . GLY B 1 109 ? 4.344 -13.023 -0.199 1 97.75 109 GLY B O 1
ATOM 2343 N N . TYR B 1 110 ? 3.24 -14.938 -0.026 1 98.38 110 TYR B N 1
ATOM 2344 C CA . TYR B 1 110 ? 3.146 -15.062 -1.477 1 98.38 110 TYR B CA 1
ATOM 2345 C C . TYR B 1 110 ? 2.055 -14.156 -2.033 1 98.38 110 TYR B C 1
ATOM 2347 O O . TYR B 1 110 ? 0.947 -14.102 -1.493 1 98.38 110 TYR B O 1
ATOM 2355 N N . PRO B 1 111 ? 2.369 -13.484 -3.107 1 97.56 111 PRO B N 1
ATOM 2356 C CA . PRO B 1 111 ? 1.347 -12.617 -3.697 1 97.56 111 PRO B CA 1
ATOM 2357 C C . PRO B 1 111 ? 0.312 -13.391 -4.512 1 97.56 111 PRO B C 1
ATOM 2359 O O . PRO B 1 111 ? 0.548 -14.547 -4.875 1 97.56 111 PRO B O 1
ATOM 2362 N N . ASN B 1 112 ? -0.736 -12.75 -4.836 1 96.88 112 ASN B N 1
ATOM 2363 C CA . ASN B 1 112 ? -1.874 -13.352 -5.523 1 96.88 112 ASN B CA 1
ATOM 2364 C C . ASN B 1 112 ? -1.457 -13.992 -6.844 1 96.88 112 ASN B C 1
ATOM 2366 O O . ASN B 1 112 ? -1.844 -15.125 -7.133 1 96.88 112 ASN B O 1
ATOM 2370 N N . HIS B 1 113 ? -0.688 -13.266 -7.582 1 96.31 113 HIS B N 1
ATOM 2371 C CA . HIS B 1 113 ? -0.328 -13.758 -8.906 1 96.31 113 HIS B CA 1
ATOM 2372 C C . HIS B 1 113 ? 0.497 -15.031 -8.812 1 96.31 113 HIS B C 1
ATOM 2374 O O . HIS B 1 113 ? 0.352 -15.93 -9.648 1 96.31 113 HIS B O 1
ATOM 2380 N N . TRP B 1 114 ? 1.34 -15.148 -7.785 1 98.25 114 TRP B N 1
ATOM 2381 C CA . TRP B 1 114 ? 2.117 -16.359 -7.59 1 98.25 114 TRP B CA 1
ATOM 2382 C C . TRP B 1 114 ? 1.209 -17.547 -7.242 1 98.25 114 TRP B C 1
ATOM 2384 O O . TRP B 1 114 ? 1.357 -18.625 -7.797 1 98.25 114 TRP B O 1
ATOM 2394 N N . ILE B 1 115 ? 0.304 -17.266 -6.375 1 98.69 115 ILE B N 1
ATOM 2395 C CA . ILE B 1 115 ? -0.609 -18.312 -5.922 1 98.69 115 ILE B CA 1
ATOM 2396 C C . ILE B 1 115 ? -1.469 -18.781 -7.09 1 98.69 115 ILE B C 1
ATOM 2398 O O . ILE B 1 115 ? -1.604 -19.984 -7.32 1 98.69 115 ILE B O 1
ATOM 2402 N N . ARG B 1 116 ? -1.955 -17.891 -7.84 1 98.06 116 ARG B N 1
ATOM 2403 C CA . ARG B 1 116 ? -2.787 -18.203 -9 1 98.06 116 ARG B CA 1
ATOM 2404 C C . ARG B 1 116 ? -2.029 -19.078 -9.984 1 98.06 116 ARG B C 1
ATOM 2406 O O . ARG B 1 116 ? -2.523 -20.141 -10.398 1 98.06 116 ARG B O 1
ATOM 2413 N N . LEU B 1 117 ? -0.852 -18.672 -10.32 1 98.19 117 LEU B N 1
ATOM 2414 C CA . LEU B 1 117 ? -0.091 -19.375 -11.352 1 98.19 117 LEU B CA 1
ATOM 2415 C C . LEU B 1 117 ? 0.376 -20.75 -10.844 1 98.19 117 LEU B C 1
ATOM 2417 O O . LEU B 1 117 ? 0.359 -21.719 -11.586 1 98.19 117 LEU B O 1
ATOM 2421 N N . ALA B 1 118 ? 0.81 -20.781 -9.57 1 98.75 118 ALA B N 1
ATOM 2422 C CA . ALA B 1 118 ? 1.198 -22.062 -8.984 1 98.75 118 ALA B CA 1
ATOM 2423 C C . ALA B 1 118 ? 0.026 -23.031 -8.977 1 98.75 118 ALA B C 1
ATOM 2425 O O . ALA B 1 118 ? 0.191 -24.219 -9.297 1 98.75 118 ALA B O 1
ATOM 2426 N N . TYR B 1 119 ? -1.117 -22.547 -8.656 1 98.69 119 TYR B N 1
ATOM 2427 C CA . TYR B 1 119 ? -2.293 -23.422 -8.625 1 98.69 119 TYR B CA 1
ATOM 2428 C C . TYR B 1 119 ? -2.684 -23.859 -10.031 1 98.69 119 TYR B C 1
ATOM 2430 O O . TYR B 1 119 ? -3.088 -25 -10.234 1 98.69 119 TYR B O 1
ATOM 2438 N N . LEU B 1 120 ? -2.621 -22.922 -10.938 1 98.31 120 LEU B N 1
ATOM 2439 C CA . LEU B 1 120 ? -2.881 -23.281 -12.336 1 98.31 120 LEU B CA 1
ATOM 2440 C C . LEU B 1 120 ? -1.988 -24.438 -12.773 1 98.31 120 LEU B C 1
ATOM 2442 O O . LEU B 1 120 ? -2.461 -25.391 -13.398 1 98.31 120 LEU B O 1
ATOM 2446 N N . LEU B 1 121 ? -0.735 -24.406 -12.445 1 98.62 121 LEU B N 1
ATOM 2447 C CA . LEU B 1 121 ? 0.21 -25.469 -12.781 1 98.62 121 LEU B CA 1
ATOM 2448 C C . LEU B 1 121 ? -0.142 -26.766 -12.055 1 98.62 121 LEU B C 1
ATOM 2450 O O . LEU B 1 121 ? -0.011 -27.844 -12.617 1 98.62 121 LEU B O 1
ATOM 2454 N N . GLU B 1 122 ? -0.545 -26.656 -10.82 1 98.62 122 GLU B N 1
ATOM 2455 C CA . GLU B 1 122 ? -0.982 -27.828 -10.078 1 98.62 122 GLU B CA 1
ATOM 2456 C C . GLU B 1 122 ? -2.109 -28.547 -10.812 1 98.62 122 GLU B C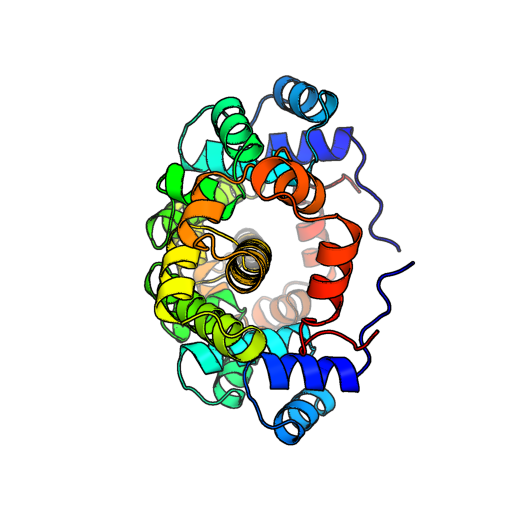 1
ATOM 2458 O O . GLU B 1 122 ? -2.066 -29.766 -10.984 1 98.62 122 GLU B O 1
ATOM 2463 N N . VAL B 1 123 ? -3.105 -27.797 -11.227 1 97.94 123 VAL B N 1
ATOM 2464 C CA . VAL B 1 123 ? -4.289 -28.344 -11.883 1 97.94 123 VAL B CA 1
ATOM 2465 C C . VAL B 1 123 ? -3.879 -29.047 -13.172 1 97.94 123 VAL B C 1
ATOM 2467 O O . VAL B 1 123 ? -4.43 -30.094 -13.508 1 97.94 123 VAL B O 1
ATOM 2470 N N . LYS B 1 124 ? -2.885 -28.5 -13.82 1 97.81 124 LYS B N 1
ATOM 2471 C CA . LYS B 1 124 ? -2.557 -28.969 -15.156 1 97.81 124 LYS B CA 1
ATOM 2472 C C . LYS B 1 124 ? -1.477 -30.047 -15.102 1 97.81 124 LYS B C 1
ATOM 2474 O O . LYS B 1 124 ? -1.39 -30.891 -16 1 97.81 124 LYS B O 1
ATOM 2479 N N . THR B 1 125 ? -0.647 -30.094 -14.102 1 97.75 125 THR B N 1
ATOM 2480 C CA . THR B 1 125 ? 0.506 -30.984 -14.109 1 97.75 125 THR B CA 1
ATOM 2481 C C . THR B 1 125 ? 0.46 -31.953 -12.922 1 97.75 125 THR B C 1
ATOM 2483 O O . THR B 1 125 ? 1.172 -32.969 -12.906 1 97.75 125 THR B O 1
ATOM 2486 N N . GLY B 1 126 ? -0.256 -31.609 -11.875 1 97.62 126 GLY B N 1
ATOM 2487 C CA . GLY B 1 126 ? -0.379 -32.469 -10.711 1 97.62 126 GLY B CA 1
ATOM 2488 C C . GLY B 1 126 ? 0.588 -32.125 -9.602 1 97.62 126 GLY B C 1
ATOM 2489 O O . GLY B 1 126 ? 0.439 -32.594 -8.469 1 97.62 126 GLY B O 1
ATOM 2490 N N . LYS B 1 127 ? 1.595 -31.281 -9.906 1 98.19 127 LYS B N 1
ATOM 2491 C CA . LYS B 1 127 ? 2.5 -30.844 -8.844 1 98.19 127 LYS B CA 1
ATOM 2492 C C . LYS B 1 127 ? 1.8 -29.891 -7.883 1 98.19 127 LYS B C 1
ATOM 2494 O O . LYS B 1 127 ? 1.152 -28.938 -8.312 1 98.19 127 LYS B O 1
ATOM 2499 N N . LYS B 1 128 ? 1.972 -30.094 -6.625 1 98.44 128 LYS B N 1
ATOM 2500 C CA . LYS B 1 128 ? 1.236 -29.328 -5.617 1 98.44 128 LYS B CA 1
ATOM 2501 C C . LYS B 1 128 ? 1.663 -27.875 -5.613 1 98.44 128 LYS B C 1
ATOM 2503 O O . LYS B 1 128 ? 2.855 -27.562 -5.699 1 98.44 128 LYS B O 1
ATOM 2508 N N . MET B 1 129 ? 0.704 -26.953 -5.496 1 98.75 129 MET B N 1
ATOM 2509 C CA . MET B 1 129 ? 0.906 -25.516 -5.449 1 98.75 129 MET B CA 1
ATOM 2510 C C . MET B 1 129 ? 1.958 -25.141 -4.406 1 98.75 129 MET B C 1
ATOM 2512 O O . MET B 1 129 ? 2.877 -24.375 -4.691 1 98.75 129 MET B O 1
ATOM 2516 N N . GLU B 1 130 ? 1.855 -25.719 -3.191 1 98.62 130 GLU B N 1
ATOM 2517 C CA . GLU B 1 130 ? 2.758 -25.406 -2.086 1 98.62 130 GLU B CA 1
ATOM 2518 C C . GLU B 1 130 ? 4.199 -25.781 -2.43 1 98.62 130 GLU B C 1
ATOM 2520 O O . GLU B 1 130 ? 5.133 -25.062 -2.061 1 98.62 130 GLU B O 1
ATOM 2525 N N . GLU B 1 131 ? 4.344 -26.891 -3.131 1 98.44 131 GLU B N 1
ATOM 2526 C CA . GLU B 1 131 ? 5.676 -27.312 -3.539 1 98.44 131 GLU B CA 1
ATOM 2527 C C . GLU B 1 131 ? 6.27 -26.375 -4.578 1 98.44 131 GLU B C 1
ATOM 2529 O O . GLU B 1 131 ? 7.461 -26.047 -4.523 1 98.44 131 GLU B O 1
ATOM 2534 N N . ILE B 1 132 ? 5.445 -25.969 -5.477 1 98.62 132 ILE B N 1
ATOM 2535 C CA . ILE B 1 132 ? 5.875 -25.047 -6.516 1 98.62 132 ILE B CA 1
ATOM 2536 C C . ILE B 1 132 ? 6.301 -23.719 -5.883 1 98.62 132 ILE B C 1
ATOM 2538 O O . ILE B 1 132 ? 7.379 -23.203 -6.18 1 98.62 132 ILE B O 1
ATOM 2542 N N . LEU B 1 133 ? 5.473 -23.156 -5.023 1 98.31 133 LEU B N 1
ATOM 2543 C CA . LEU B 1 133 ? 5.762 -21.891 -4.359 1 98.31 133 LEU B CA 1
ATOM 2544 C C . LEU B 1 133 ? 7.07 -21.969 -3.58 1 98.31 133 LEU B C 1
ATOM 2546 O O . LEU B 1 133 ? 7.836 -21 -3.549 1 98.31 133 LEU B O 1
ATOM 2550 N N . ALA B 1 134 ? 7.355 -23.094 -2.992 1 96.81 134 ALA B N 1
ATOM 2551 C CA . ALA B 1 134 ? 8.523 -23.266 -2.125 1 96.81 134 ALA B CA 1
ATOM 2552 C C . ALA B 1 134 ? 9.812 -23.219 -2.93 1 96.81 134 ALA B C 1
ATOM 2554 O O . ALA B 1 134 ? 10.867 -22.844 -2.404 1 96.81 134 ALA B O 1
ATOM 2555 N N . VAL B 1 135 ? 9.734 -23.547 -4.25 1 96.19 135 VAL B N 1
ATOM 2556 C CA . VAL B 1 135 ? 10.984 -23.688 -4.984 1 96.19 135 VAL B CA 1
ATOM 2557 C C . VAL B 1 135 ? 11.086 -22.609 -6.062 1 96.19 135 VAL B C 1
ATOM 2559 O O . VAL B 1 135 ? 12.164 -22.375 -6.613 1 96.19 135 VAL B O 1
ATOM 2562 N N . LYS B 1 136 ? 9.945 -22 -6.457 1 96.38 136 LYS B N 1
ATOM 2563 C CA . LYS B 1 136 ? 9.93 -20.953 -7.48 1 96.38 136 LYS B CA 1
ATOM 2564 C C . LYS B 1 136 ? 10.727 -19.734 -7.027 1 96.38 136 LYS B C 1
ATOM 2566 O O . LYS B 1 136 ? 10.461 -19.172 -5.961 1 96.38 136 LYS B O 1
ATOM 2571 N N . LYS B 1 137 ? 11.648 -19.328 -7.867 1 92.62 137 LYS B N 1
ATOM 2572 C CA . LYS B 1 137 ? 12.477 -18.172 -7.559 1 92.62 137 LYS B CA 1
ATOM 2573 C C . LYS B 1 137 ? 12.086 -16.969 -8.43 1 92.62 137 LYS B C 1
ATOM 2575 O O . LYS B 1 137 ? 11.758 -17.141 -9.602 1 92.62 137 LYS B O 1
ATOM 2580 N N . LYS B 1 138 ? 12.234 -15.852 -7.867 1 94.19 138 LYS B N 1
ATOM 2581 C CA . LYS B 1 138 ? 11.875 -14.617 -8.555 1 94.19 138 LYS B CA 1
ATOM 2582 C C . LYS B 1 138 ? 12.805 -14.352 -9.734 1 94.19 138 LYS B C 1
ATOM 2584 O O . LYS B 1 138 ? 12.414 -13.695 -10.703 1 94.19 138 LYS B O 1
ATOM 2589 N N . THR B 1 139 ? 14 -14.891 -9.711 1 92.62 139 THR B N 1
ATOM 2590 C CA . THR B 1 139 ? 15.023 -14.648 -10.719 1 92.62 139 THR B CA 1
ATOM 2591 C C . THR B 1 139 ? 14.633 -15.281 -12.055 1 92.62 139 THR B C 1
ATOM 2593 O O . THR B 1 139 ? 15.211 -14.953 -13.094 1 92.62 139 THR B O 1
ATOM 2596 N N . MET B 1 140 ? 13.68 -16.188 -12.023 1 94.5 140 MET B N 1
ATOM 2597 C CA . MET B 1 140 ? 13.242 -16.859 -13.242 1 94.5 140 MET B CA 1
ATOM 2598 C C . MET B 1 140 ? 11.773 -16.562 -13.539 1 94.5 140 MET B C 1
ATOM 2600 O O . MET B 1 140 ? 10.93 -16.609 -12.641 1 94.5 140 MET B O 1
ATOM 2604 N N . LYS B 1 141 ? 11.523 -16.312 -14.758 1 96.12 141 LYS B N 1
ATOM 2605 C CA . LYS B 1 141 ? 10.148 -16.062 -15.172 1 96.12 141 LYS B CA 1
ATOM 2606 C C . LYS B 1 141 ? 9.305 -17.328 -15.062 1 96.12 141 LYS B C 1
ATOM 2608 O O . LYS B 1 141 ? 9.82 -18.438 -15.203 1 96.12 141 LYS B O 1
ATOM 2613 N N . TRP B 1 142 ? 8.055 -17.172 -14.906 1 97.69 142 TRP B N 1
ATOM 2614 C CA . TRP B 1 142 ? 7.141 -18.297 -14.68 1 97.69 142 TRP B CA 1
ATOM 2615 C C . TRP B 1 142 ? 7.129 -19.234 -15.875 1 97.69 142 TRP B C 1
ATOM 2617 O O . TRP B 1 142 ? 7.184 -20.453 -15.711 1 97.69 142 TRP B O 1
ATOM 2627 N N . LYS B 1 143 ? 7.02 -18.703 -17.062 1 97.56 143 LYS B N 1
ATOM 2628 C CA . LYS B 1 143 ? 6.953 -19.547 -18.25 1 97.56 143 LYS B CA 1
ATOM 2629 C C . LYS B 1 143 ? 8.219 -20.391 -18.406 1 97.56 143 LYS B C 1
ATOM 2631 O O . LYS B 1 143 ? 8.141 -21.594 -18.656 1 97.56 143 LYS B O 1
ATOM 2636 N N . GLU B 1 144 ? 9.328 -19.672 -18.234 1 97.5 144 GLU B N 1
ATOM 2637 C CA . GLU B 1 144 ? 10.609 -20.375 -18.312 1 97.5 144 GLU B CA 1
ATOM 2638 C C . GLU B 1 144 ? 10.727 -21.422 -17.203 1 97.5 144 GLU B C 1
ATOM 2640 O O . GLU B 1 144 ? 11.141 -22.562 -17.469 1 97.5 144 GLU B O 1
ATOM 2645 N N . TRP B 1 145 ? 10.391 -21.094 -16.062 1 97.69 145 TRP B N 1
ATOM 2646 C CA . TRP B 1 145 ? 10.461 -22.016 -14.938 1 97.69 145 TRP B CA 1
ATOM 2647 C C . TRP B 1 145 ? 9.594 -23.25 -15.18 1 97.69 145 TRP B C 1
ATOM 2649 O O . TRP B 1 145 ? 10.039 -24.375 -14.953 1 97.69 145 TRP B O 1
ATOM 2659 N N . ALA B 1 146 ? 8.367 -23.062 -15.609 1 98.38 146 ALA B N 1
ATOM 2660 C CA . ALA B 1 146 ? 7.434 -24.156 -15.859 1 98.38 146 ALA B CA 1
ATOM 2661 C C . ALA B 1 146 ? 7.965 -25.094 -16.938 1 98.38 146 ALA B C 1
ATOM 2663 O O . ALA B 1 146 ? 7.809 -26.312 -16.828 1 98.38 146 ALA B O 1
ATOM 2664 N N . GLU B 1 147 ? 8.531 -24.484 -17.906 1 98.19 147 GLU B N 1
ATOM 2665 C CA . GLU B 1 147 ? 9.102 -25.297 -18.984 1 98.19 147 GLU B CA 1
ATOM 2666 C C . GLU B 1 147 ? 10.227 -26.188 -18.469 1 98.19 147 GLU B C 1
ATOM 2668 O O . GLU B 1 147 ? 10.234 -27.391 -18.703 1 98.19 147 GLU B O 1
ATOM 2673 N N . ILE B 1 148 ? 11.133 -25.641 -17.703 1 97.69 148 ILE B N 1
ATOM 2674 C CA . ILE B 1 148 ? 12.344 -26.328 -17.25 1 97.69 148 ILE B CA 1
ATOM 2675 C C . ILE B 1 148 ? 11.984 -27.344 -16.172 1 97.69 148 ILE B C 1
ATOM 2677 O O . ILE B 1 148 ? 12.492 -28.469 -16.188 1 97.69 148 ILE B O 1
ATOM 2681 N N . ASN B 1 149 ? 11.07 -27.062 -15.305 1 97.56 149 ASN B N 1
ATOM 2682 C CA . ASN B 1 149 ? 10.875 -27.859 -14.094 1 97.56 149 ASN B CA 1
ATOM 2683 C C . ASN B 1 149 ? 9.68 -28.797 -14.234 1 97.56 149 ASN B C 1
ATOM 2685 O O . ASN B 1 149 ? 9.609 -29.828 -13.547 1 97.56 149 ASN B O 1
ATOM 2689 N N . LEU B 1 150 ? 8.75 -28.484 -15.148 1 98 150 LEU B N 1
ATOM 2690 C CA . LEU B 1 150 ? 7.531 -29.281 -15.227 1 98 150 LEU B CA 1
ATOM 2691 C C . LEU B 1 150 ? 7.293 -29.766 -16.656 1 98 150 LEU B C 1
ATOM 2693 O O . LEU B 1 150 ? 6.344 -30.516 -16.906 1 98 150 LEU B O 1
ATOM 2697 N N . GLY B 1 151 ? 8.094 -29.266 -17.594 1 97.75 151 GLY B N 1
ATOM 2698 C CA . GLY B 1 151 ? 7.949 -29.688 -18.984 1 97.75 151 GLY B CA 1
ATOM 2699 C C . GLY B 1 151 ? 6.766 -29.047 -19.688 1 97.75 151 GLY B C 1
ATOM 2700 O O . GLY B 1 151 ? 6.246 -29.594 -20.656 1 97.75 151 GLY B O 1
ATOM 2701 N N . VAL B 1 152 ? 6.309 -27.938 -19.156 1 98.19 152 VAL B N 1
ATOM 2702 C CA . VAL B 1 152 ? 5.16 -27.25 -19.734 1 98.19 152 VAL B CA 1
ATOM 2703 C C . VAL B 1 152 ? 5.633 -26.312 -20.844 1 98.19 152 VAL B C 1
ATOM 2705 O O . VAL B 1 152 ? 6.496 -25.453 -20.625 1 98.19 152 VAL B O 1
ATOM 2708 N N . LYS B 1 153 ? 5.078 -26.406 -22 1 97.94 153 LYS B N 1
ATOM 2709 C CA . LYS B 1 153 ? 5.418 -25.516 -23.109 1 97.94 153 LYS B CA 1
ATOM 2710 C C . LYS B 1 153 ? 4.93 -24.094 -22.828 1 97.94 153 LYS B C 1
ATOM 2712 O O . LYS B 1 153 ? 3.801 -23.906 -22.391 1 97.94 153 LYS B O 1
ATOM 2717 N N . PRO B 1 154 ? 5.754 -23.125 -23.094 1 97.38 154 PRO B N 1
ATOM 2718 C CA . PRO B 1 154 ? 5.375 -21.734 -22.844 1 97.38 154 PRO B CA 1
ATOM 2719 C C . PRO B 1 154 ? 4.047 -21.359 -23.5 1 97.38 154 PRO B C 1
ATOM 2721 O O . PRO B 1 154 ? 3.25 -20.625 -22.922 1 97.38 154 PRO B O 1
ATOM 2724 N N . GLU B 1 155 ? 3.777 -21.797 -24.672 1 97.25 155 GLU B N 1
ATOM 2725 C CA . GLU B 1 155 ? 2.543 -21.484 -25.375 1 97.25 155 GLU B CA 1
ATOM 2726 C C . GLU B 1 155 ? 1.325 -22.031 -24.641 1 97.25 155 GLU B C 1
ATOM 2728 O O . GLU B 1 155 ? 0.279 -21.391 -24.594 1 97.25 155 GLU B O 1
ATOM 2733 N N . ASP B 1 156 ? 1.448 -23.234 -24.172 1 97.5 156 ASP B N 1
ATOM 2734 C CA . ASP B 1 156 ? 0.36 -23.828 -23.406 1 97.5 156 ASP B CA 1
ATOM 2735 C C . ASP B 1 156 ? 0.089 -23.047 -22.125 1 97.5 156 ASP B C 1
ATOM 2737 O O . ASP B 1 156 ? -1.063 -22.734 -21.812 1 97.5 156 ASP B O 1
ATOM 2741 N N . PHE B 1 157 ? 1.168 -22.766 -21.438 1 97.38 157 PHE B N 1
ATOM 2742 C CA . PHE B 1 157 ? 1.029 -22 -20.203 1 97.38 157 PHE B CA 1
ATOM 2743 C C . PHE B 1 157 ? 0.357 -20.656 -20.469 1 97.38 157 PHE B C 1
ATOM 2745 O O . PHE B 1 157 ? -0.529 -20.25 -19.703 1 97.38 157 PHE B O 1
ATOM 2752 N N . SER B 1 158 ? 0.752 -19.984 -21.5 1 96.62 158 SER B N 1
ATOM 2753 C CA . SER B 1 158 ? 0.152 -18.703 -21.875 1 96.62 158 SER B CA 1
ATOM 2754 C C . SER B 1 158 ? -1.341 -18.859 -22.156 1 96.62 158 SER B C 1
ATOM 2756 O O . SER B 1 158 ? -2.139 -18.016 -21.75 1 96.62 158 SER B O 1
ATOM 2758 N N . GLN B 1 159 ? -1.655 -19.875 -22.828 1 96.19 159 GLN B N 1
ATOM 2759 C CA . GLN B 1 159 ? -3.057 -20.141 -23.141 1 96.19 159 GLN B CA 1
ATOM 2760 C C . GLN B 1 159 ? -3.863 -20.391 -21.859 1 96.19 159 GLN B C 1
ATOM 2762 O O . GLN B 1 159 ? -4.984 -19.891 -21.719 1 96.19 159 GLN B O 1
ATOM 2767 N N . TRP B 1 160 ? -3.289 -21.219 -20.953 1 96.31 160 TRP B N 1
ATOM 2768 C CA . TRP B 1 160 ? -3.969 -21.484 -19.688 1 96.31 160 TRP B CA 1
ATOM 2769 C C . TRP B 1 160 ? -4.219 -20.203 -18.906 1 96.31 160 TRP B C 1
ATOM 2771 O O . TRP B 1 160 ? -5.289 -20.031 -18.312 1 96.31 160 TRP B O 1
ATOM 2781 N N . ILE B 1 161 ? -3.211 -19.297 -18.875 1 95.19 161 ILE B N 1
ATOM 2782 C CA . ILE B 1 161 ? -3.314 -18.031 -18.172 1 95.19 161 ILE B CA 1
ATOM 2783 C C . ILE B 1 161 ? -4.438 -17.188 -18.781 1 95.19 161 ILE B C 1
ATOM 2785 O O . ILE B 1 161 ? -5.238 -16.594 -18.047 1 95.19 161 ILE B O 1
ATOM 2789 N N . LEU B 1 162 ? -4.512 -17.188 -20.047 1 92.25 162 LEU B N 1
ATOM 2790 C CA . LEU B 1 162 ? -5.527 -16.422 -20.766 1 92.25 162 LEU B CA 1
ATOM 2791 C C . LEU B 1 162 ? -6.926 -16.938 -20.438 1 92.25 162 LEU B C 1
ATOM 2793 O O . LEU B 1 162 ? -7.875 -16.156 -20.344 1 92.25 162 LEU B O 1
ATOM 2797 N N . GLU B 1 163 ? -7.066 -18.188 -20.234 1 92.31 163 GLU B N 1
ATOM 2798 C CA . GLU B 1 163 ? -8.359 -18.812 -19.984 1 92.31 163 GLU B CA 1
ATOM 2799 C C . GLU B 1 163 ? -8.828 -18.547 -18.562 1 92.31 163 GLU B C 1
ATOM 2801 O O . GLU B 1 163 ? -10 -18.75 -18.234 1 92.31 163 GLU B O 1
ATOM 2806 N N . THR B 1 164 ? -7.906 -18.188 -17.703 1 90.88 164 THR B N 1
ATOM 2807 C CA . THR B 1 164 ? -8.234 -17.922 -16.297 1 90.88 164 THR B CA 1
ATOM 2808 C C . THR B 1 164 ? -8.031 -16.453 -15.969 1 90.88 164 THR B C 1
ATOM 2810 O O . THR B 1 164 ? -7.402 -16.125 -14.961 1 90.88 164 THR B O 1
ATOM 2813 N N . ARG B 1 165 ? -8.602 -15.695 -16.672 1 87.88 165 ARG B N 1
ATOM 2814 C CA . ARG B 1 165 ? -8.422 -14.258 -16.484 1 87.88 165 ARG B CA 1
ATOM 2815 C C . ARG B 1 165 ? -9.203 -13.758 -15.273 1 87.88 165 ARG B C 1
ATOM 2817 O O . ARG B 1 165 ? -10.289 -14.25 -14.984 1 87.88 165 ARG B O 1
ATOM 2824 N N . ASN B 1 166 ? -8.648 -12.82 -14.664 1 90 166 ASN B N 1
ATOM 2825 C CA . ASN B 1 166 ? -9.289 -12.164 -13.531 1 90 166 ASN B CA 1
ATOM 2826 C C . ASN B 1 166 ? -10.594 -11.484 -13.945 1 90 166 ASN B C 1
ATOM 2828 O O . ASN B 1 166 ? -10.594 -10.57 -14.766 1 90 166 ASN B O 1
ATOM 2832 N N . PRO B 1 167 ? -11.625 -11.945 -13.445 1 89.56 167 PRO B N 1
ATOM 2833 C CA . PRO B 1 167 ? -12.914 -11.406 -13.875 1 89.56 167 PRO B CA 1
ATOM 2834 C C . PRO B 1 167 ? -13.109 -9.945 -13.477 1 89.56 167 PRO B C 1
ATOM 2836 O O . PRO B 1 167 ? -14.016 -9.281 -13.977 1 89.56 167 PRO B O 1
ATOM 2839 N N . ALA B 1 168 ? -12.383 -9.477 -12.523 1 89.12 168 ALA B N 1
ATOM 2840 C CA . ALA B 1 168 ? -12.516 -8.102 -12.062 1 89.12 168 ALA B CA 1
ATOM 2841 C C . ALA B 1 168 ? -11.852 -7.129 -13.039 1 89.12 168 ALA B C 1
ATOM 2843 O O . ALA B 1 168 ? -12.078 -5.918 -12.969 1 89.12 168 ALA B O 1
ATOM 2844 N N . LEU B 1 169 ? -11.023 -7.672 -13.891 1 85.94 169 LEU B N 1
ATOM 2845 C CA . LEU B 1 169 ? -10.305 -6.82 -14.836 1 85.94 169 LEU B CA 1
ATOM 2846 C C . LEU B 1 169 ? -11.094 -6.656 -16.125 1 85.94 169 LEU B C 1
ATOM 2848 O O . LEU B 1 169 ? -11.969 -7.469 -16.438 1 85.94 169 LEU B O 1
ATOM 2852 N N . LYS B 1 170 ? -10.703 -5.641 -16.828 1 79.12 170 LYS B N 1
ATOM 2853 C CA . LYS B 1 170 ? -11.359 -5.367 -18.109 1 79.12 170 LYS B CA 1
ATOM 2854 C C . LYS B 1 170 ? -11.203 -6.543 -19.062 1 79.12 170 LYS B C 1
ATOM 2856 O O . LYS B 1 170 ? -10.117 -7.105 -19.203 1 79.12 170 LYS B O 1
ATOM 2861 N N . PRO B 1 171 ? -12.32 -6.895 -19.609 1 70.25 171 PRO B N 1
ATOM 2862 C CA . PRO B 1 171 ? -12.227 -7.973 -20.594 1 70.25 171 PRO B CA 1
ATOM 2863 C C . PRO B 1 171 ? -11.383 -7.59 -21.812 1 70.25 171 PRO B C 1
ATOM 2865 O O . PRO B 1 171 ? -11.414 -6.438 -22.25 1 70.25 171 PRO B O 1
ATOM 2868 N N . LYS B 1 172 ? -10.359 -8.367 -22.078 1 64 172 LYS B N 1
ATOM 2869 C CA . LYS B 1 172 ? -9.617 -8.125 -23.312 1 64 172 LYS B CA 1
ATOM 2870 C C . LYS B 1 172 ? -10.422 -8.539 -24.531 1 64 172 LYS B C 1
ATOM 2872 O O . LYS B 1 172 ? -11.25 -9.453 -24.453 1 64 172 LYS B O 1
#

Foldseek 3Di:
DPPPDQDLQLLLLLQCLLQVDDSVVLSVCVVVPDDSVLLSLLSLLCSLQVHDSVVLVVVVVPDPVVVSCVVSVQDDPNVLQSNLQSLLVSCCVQQNPDSVVSSVVVVVPDDSVLQRLLVLCCVVQVDHSVVCSVPDDPVDDSLRCCCVPRVDHSVNSVVSDLVRDRSSGDDD/DPPPDQDLQLLLLLQCLLQVDDSVVLSVCVVVPDDSVLLSLLSLLCSLQVHDSVVLVVVVVPDPPVVSCVVSVQDDPNVLQSNLQSLLVSCCVQQNPDSVVSSVVVVVPDDSVLQRLLVLCCVVQVDHSVVCSVPDDPVDDSLVCCCVPRVDHSVNSVVSDLVRDRSSGDDD

Radius of gyration: 22.65 Å; Cα contacts (8 Å, |Δi|>4): 362; chains: 2; bounding box: 54×66×46 Å

Solvent-accessible surface area (backbone atoms only — not comparable to full-atom values): 18706 Å² total; per-residue (Å²): 125,77,78,77,79,78,48,71,68,43,50,31,43,24,46,19,58,69,64,70,43,59,52,67,59,47,42,51,48,44,72,73,63,47,52,66,70,56,51,46,51,24,43,50,51,16,66,58,68,71,46,58,43,67,60,46,47,55,42,45,48,42,30,55,65,44,31,39,34,48,75,68,66,44,53,40,51,55,29,49,53,39,50,35,48,52,50,12,47,43,42,23,75,73,73,61,42,55,42,67,62,39,29,52,43,38,72,56,15,50,51,69,70,56,53,52,52,30,41,52,47,17,76,73,69,66,51,53,35,70,61,45,61,74,68,59,42,58,78,48,55,67,54,60,45,38,29,76,75,68,68,40,52,54,67,56,54,53,51,55,51,64,74,61,56,64,79,42,47,77,82,128,127,76,79,76,78,75,48,72,69,43,50,31,43,24,46,19,59,70,64,72,43,60,53,66,62,45,42,52,48,43,72,73,62,47,50,66,71,57,50,45,52,24,44,49,52,15,66,58,67,70,47,58,44,67,59,46,46,56,42,44,49,42,29,56,64,44,31,39,34,50,74,69,66,45,51,40,51,55,29,50,52,39,50,35,48,52,51,11,46,41,43,23,74,74,72,61,43,55,42,68,60,39,28,52,43,38,73,55,15,50,52,67,69,57,53,52,51,30,41,52,46,16,77,74,69,67,51,53,34,70,61,43,60,73,67,58,40,58,79,48,55,67,53,60,46,38,30,75,76,70,68,40,52,52,69,57,52,52,50,55,51,62,74,62,56,64,80,40,48,76,82,127

Secondary structure (DSSP, 8-state):
-------HHHHHHHHHHHHT--HHHHHHHHHTT--HHHHHHHHHHHHHH---HHHHHHHHHHS-HHHHHHHTT--HHHHHHHHHHHHHHHHHHHH---HHHHHHHHHTT--HHHHHHHHHHHHHH---HHHHHHH--TTS-HHHHHHHHH---HHHHHHHHHHT--TTSPP-/-------HHHHHHHHHHHHT--HHHHHHHHHTT--HHHHHHHHHHHHHH---HHHHHHHHHHS-HHHHHHHTT--HHHHHHHHHHHHHHHHHHHH---HHHHHHHHHTT--HHHHHHHHHHHHHH---HHHHHHH--TTS-HHHHHHHHH---HHHHHHHHHHT--TTSPP-

Nearest PDB structures (foldseek):
  4yxz-assembly1_A  TM=3.611E-01  e=1.201E-02  synthetic construct
  4yxy-assembly1_A  TM=4.750E-01  e=1.621E-01  synthetic construct
  4yxz-assembly1_A  TM=3.613E-01  e=1.337E-02  synthetic construct
  4yxy-assembly1_A  TM=4.752E-01  e=1.737E-01  synthetic construct